Protein AF-A0A2S8ZKJ7-F1 (afdb_monomer)

Radius of gyration: 19.89 Å; Cα contacts (8 Å, |Δi|>4): 516; chains: 1; bounding box: 53×41×53 Å

Nearest PDB structures (foldseek):
  4kru-assembly1_A  TM=8.238E-01  e=1.697E-08  Clostridium phage phiSM101
  6zm8-assembly1_A  TM=6.603E-01  e=1.594E-08  Sodiomyces alcalophilus
  4g54-assembly1_A  TM=7.760E-01  e=1.803E-02  Vibrio vulnificus
  6cjf-assembly2_B  TM=3.539E-01  e=5.946E-02  Homo sapiens
  8scc-assembly2_B  TM=5.217E-01  e=1.658E+00  Myrciaria dubia

Secondary structure (DSSP, 8-state):
-PPPPS---TTS-SEEEE-TTSPPPPHHHHHHS--SEEEEEEEESSSSSEE-TTHHHHHHHHHHHT--EEEEEE---SS--HHHHHHHHHHHHHHSPPPTT--EEEEE--BTTBPPPPHHHHHHHHHHHHHTT--GGGEEEEEEHHHHHHS--HHHHHTT-EEEEE--TT-SSS--SPPP-TTSSS-SEEEEEEEE--TT--S-EEEEEEPPS--HHHHHHHHHHHH------S---SHHHHHHHHHHHHHHT---SS--THHHHHHHHHHTT---------

Structure (mmCIF, N/CA/C/O backbone):
data_AF-A0A2S8ZKJ7-F1
#
_entry.id   AF-A0A2S8ZKJ7-F1
#
loop_
_atom_site.group_PDB
_atom_site.id
_atom_site.type_symbol
_atom_site.label_atom_id
_atom_site.label_alt_id
_atom_site.label_comp_id
_atom_site.label_asym_id
_atom_site.label_entity_id
_atom_site.label_seq_id
_atom_site.pdbx_PDB_ins_code
_atom_site.Cartn_x
_atom_site.Cartn_y
_atom_site.Cartn_z
_atom_site.occupancy
_atom_site.B_iso_or_equiv
_atom_site.auth_seq_id
_atom_site.auth_comp_id
_atom_site.auth_asym_id
_atom_site.auth_atom_id
_atom_site.pdbx_PDB_model_num
ATOM 1 N N . MET A 1 1 ? -24.340 -0.275 -15.334 1.00 31.06 1 MET A N 1
ATOM 2 C CA . MET A 1 1 ? -24.296 -1.196 -14.183 1.00 31.06 1 MET A CA 1
ATOM 3 C C . MET A 1 1 ? -23.400 -2.353 -14.568 1.00 31.06 1 MET A C 1
ATOM 5 O O . MET A 1 1 ? -23.844 -3.265 -15.248 1.00 31.06 1 MET A O 1
ATOM 9 N N . THR A 1 2 ? -22.116 -2.245 -14.257 1.00 26.59 2 THR A N 1
ATOM 10 C CA . THR A 1 2 ? -21.184 -3.375 -14.305 1.00 26.59 2 THR A CA 1
ATOM 11 C C . THR A 1 2 ? -21.348 -4.171 -13.010 1.00 26.59 2 THR A C 1
ATOM 13 O O . THR A 1 2 ? -21.535 -3.538 -11.969 1.00 26.59 2 THR A O 1
ATOM 16 N N . PRO A 1 3 ? -21.325 -5.512 -13.041 1.00 30.36 3 PRO A N 1
ATOM 17 C CA . PRO A 1 3 ? -21.425 -6.301 -11.823 1.00 30.36 3 PRO A CA 1
ATOM 18 C C . PRO A 1 3 ? -20.166 -6.070 -10.985 1.00 30.36 3 PRO A C 1
ATOM 20 O O . PRO A 1 3 ? -19.055 -6.128 -11.514 1.00 30.36 3 PRO A O 1
ATOM 23 N N . GLU A 1 4 ? -20.341 -5.794 -9.695 1.00 34.28 4 GLU A N 1
ATOM 24 C CA . GLU A 1 4 ? -19.264 -5.922 -8.717 1.00 34.28 4 GLU A CA 1
ATOM 25 C C . GLU A 1 4 ? -18.747 -7.368 -8.786 1.00 34.28 4 GLU A C 1
ATOM 27 O O . GLU A 1 4 ? -19.528 -8.319 -8.700 1.00 34.28 4 GLU A O 1
ATOM 32 N N . GLY A 1 5 ? -17.445 -7.537 -9.039 1.00 32.62 5 GLY A N 1
ATOM 33 C CA . GLY A 1 5 ? -16.789 -8.846 -8.998 1.00 32.62 5 GLY A CA 1
ATOM 34 C C . GLY A 1 5 ? -16.900 -9.478 -7.604 1.00 32.62 5 GLY A C 1
ATOM 35 O O . GLY A 1 5 ? -17.284 -8.786 -6.659 1.00 32.62 5 GLY A O 1
ATOM 36 N N . PRO A 1 6 ? -16.583 -10.777 -7.451 1.00 33.91 6 PRO A N 1
ATOM 37 C CA . PRO A 1 6 ? -16.734 -11.487 -6.184 1.00 33.91 6 PRO A CA 1
ATOM 38 C C . PRO A 1 6 ? -15.948 -10.754 -5.092 1.00 33.91 6 PRO A C 1
ATOM 40 O O . PRO A 1 6 ? -14.719 -10.737 -5.091 1.00 33.91 6 PRO A O 1
ATOM 43 N N . GLY A 1 7 ? -16.685 -10.076 -4.211 1.00 35.56 7 GLY A N 1
ATOM 44 C CA . GLY A 1 7 ? -16.124 -9.238 -3.165 1.00 35.56 7 GLY A CA 1
ATOM 45 C C . GLY A 1 7 ? -15.233 -10.050 -2.233 1.00 35.56 7 GLY A C 1
ATOM 46 O O . GLY A 1 7 ? -15.531 -11.200 -1.910 1.00 35.56 7 GLY A O 1
ATOM 47 N N . SER A 1 8 ? -14.143 -9.430 -1.786 1.00 37.47 8 SER A N 1
ATOM 48 C CA . SER A 1 8 ? -13.307 -9.926 -0.698 1.00 37.47 8 SER A CA 1
ATOM 49 C C . SER A 1 8 ? -14.191 -10.308 0.491 1.00 37.47 8 SER A C 1
ATOM 51 O O . SER A 1 8 ? -14.797 -9.438 1.123 1.00 37.47 8 SER A O 1
ATOM 53 N N . THR A 1 9 ? -14.285 -11.598 0.800 1.00 39.03 9 THR A N 1
ATOM 54 C CA . THR A 1 9 ? -14.798 -12.043 2.096 1.00 39.03 9 THR A CA 1
ATOM 55 C C . THR A 1 9 ? -13.792 -11.650 3.185 1.00 39.03 9 THR A C 1
ATOM 57 O O . THR A 1 9 ? -12.624 -11.395 2.877 1.00 39.03 9 THR A O 1
ATOM 60 N N . PRO A 1 10 ? -14.188 -11.630 4.470 1.00 46.44 10 PRO A N 1
ATOM 61 C CA . PRO A 1 10 ? -13.273 -11.368 5.577 1.00 46.44 10 PRO A CA 1
ATOM 62 C C . PRO A 1 10 ? -12.071 -12.319 5.664 1.00 46.44 10 PRO A C 1
ATOM 64 O O . PRO A 1 10 ? -11.192 -12.048 6.465 1.00 46.44 10 PRO A O 1
ATOM 67 N N . GLU A 1 11 ? -11.996 -13.389 4.868 1.00 54.53 11 GLU A N 1
ATOM 68 C CA . GLU A 1 11 ? -10.911 -14.384 4.886 1.00 54.53 11 GLU A CA 1
ATOM 69 C C . GLU A 1 11 ? -10.001 -14.312 3.647 1.00 54.53 11 GLU A C 1
ATOM 71 O O . GLU A 1 11 ? -8.814 -14.623 3.734 1.00 54.53 11 GLU A O 1
ATOM 76 N N . ASN A 1 12 ? -10.492 -13.788 2.519 1.00 66.75 12 ASN A N 1
ATOM 77 C CA . ASN A 1 12 ? -9.720 -13.714 1.277 1.00 66.75 12 ASN A CA 1
ATOM 78 C C . ASN A 1 12 ? -8.827 -12.463 1.220 1.00 66.75 12 ASN A C 1
ATOM 80 O O . ASN A 1 12 ? -9.241 -11.399 1.701 1.00 66.75 12 ASN A O 1
ATOM 84 N N . PRO A 1 13 ? -7.615 -12.553 0.637 1.00 78.31 13 PRO A N 1
ATOM 85 C CA . PRO A 1 13 ? -6.792 -11.375 0.399 1.00 78.31 13 PRO A CA 1
ATOM 86 C C . PRO A 1 13 ? -7.527 -10.401 -0.530 1.00 78.31 13 PRO A C 1
ATOM 88 O O . PRO A 1 13 ? -8.171 -10.799 -1.495 1.00 78.31 13 PRO A O 1
ATOM 91 N N . ALA A 1 14 ? -7.432 -9.105 -0.252 1.00 83.00 14 ALA A N 1
ATOM 92 C CA . ALA A 1 14 ? -7.943 -8.065 -1.138 1.00 83.00 14 ALA A CA 1
ATOM 93 C C . ALA A 1 14 ? -7.059 -7.898 -2.383 1.00 83.00 14 ALA A C 1
ATOM 95 O O . ALA A 1 14 ? -7.566 -7.546 -3.454 1.00 83.00 14 ALA A O 1
ATOM 96 N N . PHE A 1 15 ? -5.750 -8.119 -2.230 1.00 93.75 15 PHE A N 1
ATOM 97 C CA . PHE A 1 15 ? -4.768 -8.070 -3.306 1.00 93.75 15 PHE A CA 1
ATOM 98 C C . PHE A 1 15 ? -3.488 -8.826 -2.954 1.00 93.75 15 PHE A C 1
ATOM 100 O O . PHE A 1 15 ? -3.247 -9.173 -1.797 1.00 93.75 15 PHE A O 1
ATOM 107 N N . VAL A 1 16 ? -2.684 -9.049 -3.986 1.00 96.81 16 VAL A N 1
ATOM 108 C CA . VAL A 1 16 ? -1.308 -9.540 -3.903 1.00 96.81 16 VAL A CA 1
ATOM 109 C C . VAL A 1 16 ? -0.400 -8.429 -4.415 1.00 96.81 16 VAL A C 1
ATOM 111 O O . VAL A 1 16 ? -0.771 -7.739 -5.374 1.00 96.81 16 VAL A O 1
ATOM 114 N N . ASP A 1 17 ? 0.755 -8.243 -3.792 1.00 98.19 17 ASP A N 1
ATOM 115 C CA . ASP A 1 17 ? 1.838 -7.458 -4.372 1.00 98.19 17 ASP A CA 1
ATOM 116 C C . ASP A 1 17 ? 2.957 -8.372 -4.878 1.00 98.19 17 ASP A C 1
ATOM 118 O O . ASP A 1 17 ? 3.195 -9.446 -4.333 1.00 98.19 17 ASP A O 1
ATOM 122 N N . ILE A 1 18 ? 3.535 -8.017 -6.027 1.00 98.31 18 ILE A N 1
ATOM 123 C CA . ILE A 1 18 ? 4.492 -8.862 -6.747 1.00 98.31 18 ILE A CA 1
ATOM 124 C C . ILE A 1 18 ? 5.630 -8.045 -7.349 1.00 98.31 18 ILE A C 1
ATOM 126 O O . ILE A 1 18 ? 5.494 -6.860 -7.670 1.00 98.31 18 ILE A O 1
ATOM 130 N N . SER A 1 19 ? 6.754 -8.721 -7.558 1.00 97.69 19 SER A N 1
ATOM 131 C CA . SER A 1 19 ? 7.983 -8.162 -8.113 1.00 97.69 19 SER A CA 1
ATOM 132 C C . SER A 1 19 ? 8.672 -9.167 -9.039 1.00 97.69 19 SER A C 1
ATOM 134 O O . SER A 1 19 ? 8.073 -10.166 -9.433 1.00 97.69 19 SER A O 1
ATOM 136 N N . HIS A 1 20 ? 9.957 -8.950 -9.338 1.00 96.38 20 HIS A N 1
ATOM 137 C CA . HIS A 1 20 ? 10.799 -9.907 -10.069 1.00 96.38 20 HIS A CA 1
ATOM 138 C C . HIS A 1 20 ? 10.931 -11.286 -9.406 1.00 96.38 20 HIS A C 1
ATOM 140 O O . HIS A 1 20 ? 11.306 -12.248 -10.070 1.00 96.38 20 HIS A O 1
ATOM 146 N N . TRP A 1 21 ? 10.587 -11.404 -8.119 1.00 97.00 21 TRP A N 1
ATOM 147 C CA . TRP A 1 21 ? 10.619 -12.667 -7.386 1.00 97.00 21 TRP A CA 1
ATOM 148 C C . TRP A 1 21 ? 9.470 -13.598 -7.776 1.00 97.00 21 TRP A C 1
ATOM 150 O O . TRP A 1 21 ? 9.543 -14.800 -7.533 1.00 97.00 21 TRP A O 1
ATOM 160 N N . GLN A 1 22 ? 8.429 -13.060 -8.412 1.00 97.50 22 GLN A N 1
ATOM 161 C CA . GLN A 1 22 ? 7.326 -13.821 -8.970 1.00 97.50 22 GLN A CA 1
ATOM 162 C C . GLN A 1 22 ? 7.351 -13.711 -10.501 1.00 97.50 22 GLN A C 1
ATOM 164 O O . GLN A 1 22 ? 7.602 -12.636 -11.052 1.00 97.50 22 GLN A O 1
ATOM 169 N N . PRO A 1 23 ? 7.045 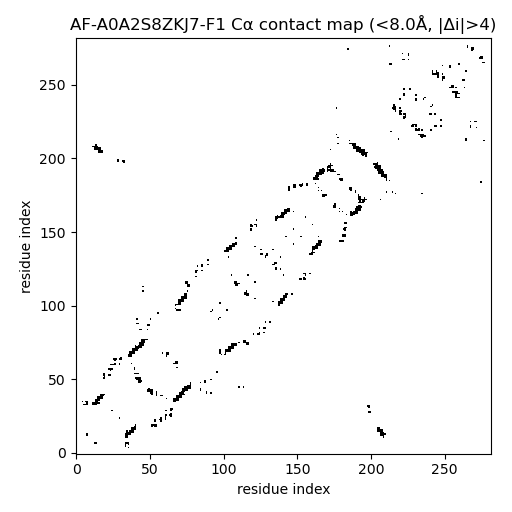-14.791 -11.238 1.00 92.69 23 PRO A N 1
ATOM 170 C CA . PRO A 1 23 ? 6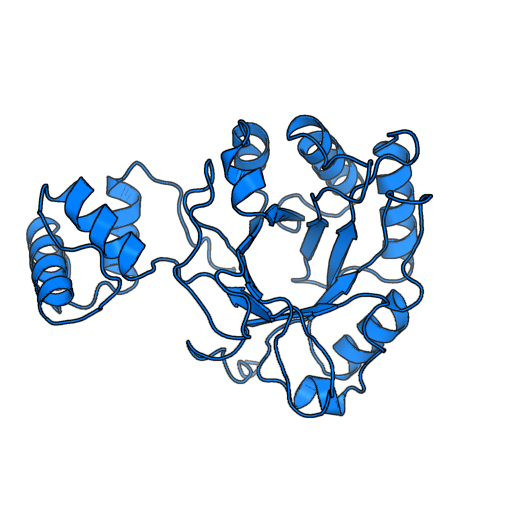.889 -14.689 -12.682 1.00 92.69 23 PRO A CA 1
ATOM 171 C C . PRO A 1 23 ? 5.691 -13.797 -13.040 1.00 92.69 23 PRO A C 1
ATOM 173 O O . PRO A 1 23 ? 4.805 -13.528 -12.226 1.00 92.69 23 PRO A O 1
ATOM 176 N N . ALA A 1 24 ? 5.608 -13.382 -14.304 1.00 90.50 24 ALA A N 1
ATOM 177 C CA . ALA A 1 24 ? 4.343 -12.891 -14.832 1.00 90.50 24 ALA A CA 1
ATOM 178 C C . ALA A 1 24 ? 3.336 -14.051 -14.901 1.00 90.50 24 ALA A C 1
ATOM 180 O O . ALA A 1 24 ? 3.547 -15.033 -15.616 1.00 90.50 24 ALA A O 1
ATOM 181 N N . PHE A 1 25 ? 2.242 -13.936 -14.153 1.00 95.38 25 PHE A N 1
ATOM 182 C CA . PHE A 1 25 ? 1.160 -14.917 -14.163 1.00 95.38 25 PHE A CA 1
ATOM 183 C C . PHE A 1 25 ? 0.352 -14.850 -15.458 1.00 95.38 25 PHE A C 1
ATOM 185 O O . PHE A 1 25 ? 0.300 -13.820 -16.128 1.00 95.38 25 PHE A O 1
ATOM 192 N N . THR A 1 26 ? -0.326 -15.939 -15.814 1.00 95.31 26 THR A N 1
ATOM 193 C CA . THR A 1 26 ? -1.316 -15.882 -16.893 1.00 95.31 26 THR A CA 1
ATOM 194 C C . THR A 1 26 ? -2.586 -15.187 -16.406 1.00 95.31 26 THR A C 1
ATOM 196 O O . THR A 1 26 ? -2.901 -15.183 -15.213 1.00 95.31 26 THR A O 1
ATOM 199 N N . ALA A 1 27 ? -3.366 -14.643 -17.342 1.00 95.38 27 ALA A N 1
ATOM 200 C CA . ALA A 1 27 ? -4.650 -14.036 -17.010 1.00 95.38 27 ALA A CA 1
ATOM 201 C C . ALA A 1 27 ? -5.614 -15.032 -16.335 1.00 95.38 27 ALA A C 1
ATOM 203 O O . ALA A 1 27 ? -6.399 -14.633 -15.483 1.00 95.38 27 ALA A O 1
ATOM 204 N N . ASP A 1 28 ? -5.543 -16.322 -16.675 1.00 95.44 28 ASP A N 1
ATOM 205 C CA . ASP A 1 28 ? -6.398 -17.354 -16.076 1.00 95.44 28 ASP A CA 1
ATOM 206 C C . ASP A 1 28 ? -6.031 -17.638 -14.617 1.00 95.44 28 ASP A C 1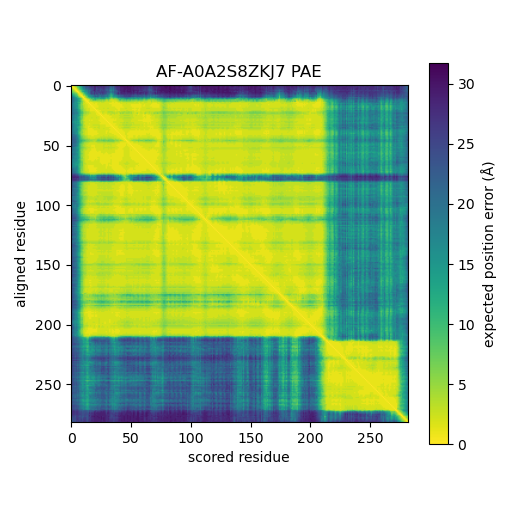
ATOM 208 O O . ASP A 1 28 ? -6.927 -17.755 -13.782 1.00 95.44 28 ASP A O 1
ATOM 212 N N . VAL A 1 29 ? -4.732 -17.670 -14.288 1.00 95.69 29 VAL A N 1
ATOM 213 C CA . VAL A 1 29 ? -4.278 -17.778 -12.892 1.00 95.69 29 VAL A CA 1
ATOM 214 C C . VAL A 1 29 ? -4.789 -16.584 -12.091 1.00 95.69 29 VAL A C 1
ATOM 216 O O . VAL A 1 29 ? -5.441 -16.773 -11.067 1.00 95.69 29 VAL A O 1
ATOM 219 N N . LEU A 1 30 ? -4.602 -15.363 -12.598 1.00 96.19 30 LEU A N 1
ATOM 220 C CA . LEU A 1 30 ? -5.049 -14.149 -11.911 1.00 96.19 30 LEU A CA 1
ATOM 221 C C . LEU A 1 30 ? -6.574 -14.084 -11.734 1.00 96.19 30 LEU A C 1
ATOM 223 O O . LEU A 1 30 ? -7.044 -13.673 -10.678 1.00 96.19 30 LEU A O 1
ATOM 227 N N . ARG A 1 31 ? -7.363 -14.528 -12.722 1.00 94.25 31 ARG A N 1
ATOM 228 C CA . ARG A 1 31 ? -8.833 -14.600 -12.602 1.00 94.25 31 ARG A CA 1
ATOM 229 C C . ARG A 1 31 ? -9.307 -15.647 -11.596 1.00 94.25 31 ARG A C 1
ATOM 231 O O . ARG A 1 31 ? -10.424 -15.535 -11.102 1.00 94.25 31 ARG A O 1
ATOM 238 N N . SER A 1 32 ? -8.498 -16.671 -11.322 1.00 93.62 32 SER A N 1
ATOM 239 C CA . SER A 1 32 ? -8.832 -17.700 -10.331 1.00 93.62 32 SER A CA 1
ATOM 240 C C . SER A 1 32 ? -8.672 -17.214 -8.888 1.00 93.62 32 SER A C 1
ATOM 242 O O . SER A 1 32 ? -9.210 -17.826 -7.964 1.00 93.62 32 SER A O 1
ATOM 244 N N . TRP A 1 33 ? -7.938 -16.120 -8.682 1.00 93.25 33 TRP A N 1
ATOM 245 C CA . TRP A 1 33 ? -7.663 -15.575 -7.362 1.00 93.25 33 TRP A CA 1
ATOM 246 C C . TRP A 1 33 ? -8.801 -14.663 -6.890 1.00 93.25 33 TRP A C 1
ATOM 248 O O . TRP A 1 33 ? -9.254 -13.808 -7.652 1.00 93.25 33 TRP A O 1
ATOM 258 N N . PRO A 1 34 ? -9.251 -14.776 -5.626 1.00 88.19 34 PRO A N 1
ATOM 259 C CA . PRO A 1 34 ? -10.302 -13.928 -5.062 1.00 88.19 34 PRO A CA 1
ATOM 260 C C . PRO A 1 34 ? -9.798 -12.518 -4.693 1.00 88.19 34 PRO A C 1
ATOM 262 O O . PRO A 1 34 ? -10.018 -12.054 -3.577 1.00 88.19 34 PRO A O 1
ATOM 265 N N . ILE A 1 35 ? -9.113 -11.841 -5.617 1.00 90.69 35 ILE A N 1
ATOM 266 C CA . ILE A 1 35 ? -8.526 -10.509 -5.429 1.00 90.69 35 ILE A CA 1
ATOM 267 C C . ILE A 1 35 ? -9.225 -9.456 -6.287 1.00 90.69 35 ILE A C 1
ATOM 269 O O . ILE A 1 35 ? -9.723 -9.736 -7.374 1.00 90.69 35 ILE A O 1
ATOM 273 N N . GLY A 1 36 ? -9.232 -8.212 -5.807 1.00 89.06 36 GLY A N 1
ATOM 274 C CA . GLY A 1 36 ? -9.818 -7.076 -6.529 1.00 89.06 36 GLY A CA 1
ATOM 275 C C . GLY A 1 36 ? -8.803 -6.204 -7.269 1.00 89.06 36 GLY A C 1
ATOM 276 O O . GLY A 1 36 ? -9.200 -5.293 -7.995 1.00 89.06 36 GLY A O 1
ATOM 277 N N . ARG A 1 37 ? -7.503 -6.413 -7.036 1.00 93.12 37 ARG A N 1
ATOM 278 C CA . ARG A 1 37 ? -6.389 -5.707 -7.687 1.00 93.12 37 ARG A CA 1
ATOM 279 C C . ARG A 1 37 ? -5.088 -6.477 -7.494 1.00 93.12 37 ARG A C 1
ATOM 281 O O . ARG A 1 37 ? -5.022 -7.371 -6.653 1.00 93.12 37 ARG A O 1
ATOM 288 N N . ILE A 1 38 ? -4.056 -6.051 -8.208 1.00 96.69 38 ILE A N 1
ATOM 289 C CA . ILE A 1 38 ? -2.668 -6.436 -7.960 1.00 96.69 38 ILE A CA 1
ATOM 290 C C . ILE A 1 38 ? -1.811 -5.180 -7.783 1.00 96.69 38 ILE A C 1
ATOM 292 O O . ILE A 1 38 ? -2.142 -4.123 -8.324 1.00 96.69 38 ILE A O 1
ATOM 296 N N . VAL A 1 39 ? -0.726 -5.273 -7.025 1.00 98.44 39 VAL A N 1
ATOM 297 C CA . VAL A 1 39 ? 0.266 -4.201 -6.885 1.00 98.44 39 VAL A CA 1
ATOM 298 C C . VAL A 1 39 ? 1.579 -4.717 -7.476 1.00 98.44 39 VAL A C 1
ATOM 300 O O . VAL A 1 39 ? 2.021 -5.806 -7.139 1.00 98.44 39 VAL A O 1
ATOM 303 N N . VAL A 1 40 ? 2.175 -3.990 -8.418 1.00 98.69 40 VAL A N 1
ATOM 304 C CA . VAL A 1 40 ? 3.345 -4.473 -9.175 1.00 98.69 40 VAL A CA 1
ATOM 305 C C . VAL A 1 40 ? 4.540 -3.560 -8.934 1.00 98.69 40 VAL A C 1
ATOM 307 O O . VAL A 1 40 ? 4.399 -2.336 -9.040 1.00 98.69 40 VAL A O 1
ATOM 310 N N . LYS A 1 41 ? 5.719 -4.134 -8.665 1.00 98.44 41 LYS A N 1
ATOM 311 C CA . LYS A 1 41 ? 6.966 -3.366 -8.558 1.00 98.44 41 LYS A CA 1
ATOM 312 C C . LYS A 1 41 ? 7.234 -2.671 -9.880 1.00 98.44 41 LYS A C 1
ATOM 314 O O . LYS A 1 41 ? 7.471 -3.320 -10.892 1.00 98.44 41 LYS A O 1
ATOM 319 N N . LEU A 1 42 ? 7.205 -1.343 -9.883 1.00 98.12 42 LEU A N 1
ATOM 320 C CA . LEU A 1 42 ? 7.623 -0.557 -11.040 1.00 98.12 42 LEU A CA 1
ATOM 321 C C . LEU A 1 42 ? 9.143 -0.598 -11.186 1.00 98.12 42 LEU A C 1
ATOM 323 O O . LEU A 1 42 ? 9.662 -0.701 -12.293 1.00 98.12 42 LEU A O 1
ATOM 327 N N . GLY A 1 43 ? 9.852 -0.503 -10.066 1.00 95.81 43 GLY A N 1
ATOM 328 C CA . GLY A 1 43 ? 11.297 -0.352 -10.023 1.00 95.81 43 GLY A CA 1
ATOM 329 C C . GLY A 1 43 ? 11.770 0.038 -8.631 1.00 95.81 43 GLY A C 1
ATOM 330 O O . GLY A 1 43 ? 11.046 -0.158 -7.648 1.00 95.81 43 GLY A O 1
ATOM 331 N N . GLY A 1 44 ? 12.974 0.588 -8.553 1.00 94.12 44 GLY A N 1
ATOM 332 C CA . GLY A 1 44 ? 13.538 1.058 -7.297 1.00 94.12 44 GLY A CA 1
ATOM 333 C C . GLY A 1 44 ? 14.767 1.937 -7.481 1.00 94.12 44 GLY A C 1
ATOM 334 O O . GLY A 1 44 ? 15.309 2.062 -8.582 1.00 94.12 44 GLY A O 1
ATOM 335 N N . GLY A 1 45 ? 15.171 2.564 -6.377 1.00 91.12 45 GLY A N 1
ATOM 336 C CA . GLY A 1 45 ? 16.381 3.385 -6.271 1.00 91.12 45 GLY A CA 1
ATOM 337 C C . GLY A 1 45 ? 17.458 2.793 -5.359 1.00 91.12 45 GLY A C 1
ATOM 338 O O . GLY A 1 45 ? 18.353 3.518 -4.944 1.00 91.12 45 GLY A O 1
ATOM 339 N N . ASN A 1 46 ? 17.338 1.523 -4.968 1.00 87.19 46 ASN A N 1
ATOM 340 C CA . ASN A 1 46 ? 18.189 0.852 -3.972 1.00 87.19 46 ASN A CA 1
ATOM 341 C C . ASN A 1 46 ? 19.490 0.263 -4.525 1.00 87.19 46 ASN A C 1
ATOM 343 O O . ASN A 1 46 ? 20.381 -0.087 -3.757 1.00 87.19 46 ASN A O 1
ATOM 347 N N . ASN A 1 47 ? 19.614 0.166 -5.846 1.00 83.81 47 ASN A N 1
ATOM 348 C CA . ASN A 1 47 ? 20.790 -0.377 -6.516 1.00 83.81 47 ASN A CA 1
ATOM 349 C C . ASN A 1 47 ? 20.851 0.175 -7.941 1.00 83.81 47 ASN A C 1
ATOM 351 O O . ASN A 1 47 ? 20.471 -0.504 -8.899 1.00 83.81 47 ASN A O 1
ATOM 355 N N . GLY A 1 48 ? 21.230 1.442 -8.088 1.00 87.75 48 GLY A N 1
ATOM 356 C CA . GLY A 1 48 ? 20.875 2.150 -9.310 1.00 87.75 48 GLY A CA 1
ATOM 357 C C . GLY A 1 48 ? 19.405 2.577 -9.308 1.00 87.75 48 GLY A C 1
ATOM 358 O O . GLY A 1 48 ? 18.565 2.006 -8.608 1.00 87.75 48 GLY A O 1
ATOM 359 N N . ILE A 1 49 ? 19.068 3.530 -10.171 1.00 91.94 49 ILE A N 1
ATOM 360 C CA . ILE A 1 49 ? 17.688 3.729 -10.624 1.00 91.94 49 ILE A CA 1
ATOM 361 C C . ILE A 1 49 ? 17.373 2.692 -11.708 1.00 91.94 49 ILE A C 1
ATOM 363 O O . ILE A 1 49 ? 18.029 2.677 -12.752 1.00 91.94 49 ILE A O 1
ATOM 367 N N . TYR A 1 50 ? 16.344 1.867 -11.500 1.00 93.50 50 TYR A N 1
ATOM 368 C CA . TYR A 1 50 ? 15.948 0.823 -12.454 1.00 93.50 50 TYR A CA 1
ATOM 369 C C . TYR A 1 50 ? 14.427 0.671 -12.598 1.00 93.50 50 TYR A C 1
ATOM 371 O O . TYR A 1 50 ? 13.661 1.008 -11.698 1.00 93.50 50 TYR A O 1
ATOM 379 N N . GLU A 1 51 ? 13.996 0.117 -13.735 1.00 96.25 51 GLU A N 1
ATOM 380 C CA . GLU A 1 51 ? 12.663 -0.478 -13.914 1.00 96.25 51 GLU A CA 1
ATOM 381 C C . GLU A 1 51 ? 12.765 -1.973 -13.593 1.00 96.25 51 GLU A C 1
ATOM 383 O O . GLU A 1 51 ? 13.739 -2.616 -13.990 1.00 96.25 51 GLU A O 1
ATOM 388 N N . SER A 1 52 ? 11.781 -2.544 -12.896 1.00 96.75 52 SER A N 1
ATOM 389 C CA . SER A 1 52 ? 11.730 -3.996 -12.703 1.00 96.75 52 SER A CA 1
ATOM 390 C C . SER A 1 52 ? 11.526 -4.694 -14.053 1.00 96.75 52 SER A C 1
ATOM 392 O O . SER A 1 52 ? 10.662 -4.322 -14.846 1.00 96.75 52 SER A O 1
ATOM 394 N N . ASP A 1 53 ? 12.322 -5.724 -14.318 1.00 96.31 53 ASP A N 1
ATOM 395 C CA . ASP A 1 53 ? 12.333 -6.489 -15.571 1.00 96.31 53 ASP A CA 1
ATOM 396 C C . ASP A 1 53 ? 11.021 -7.247 -15.857 1.00 96.31 53 ASP A C 1
ATOM 398 O O . ASP A 1 53 ? 10.671 -7.494 -17.013 1.00 96.31 53 ASP A O 1
ATOM 402 N N . THR A 1 54 ? 10.261 -7.568 -14.813 1.00 96.69 54 THR A N 1
ATOM 403 C CA . THR A 1 54 ? 8.975 -8.279 -14.875 1.00 96.69 54 THR A CA 1
ATOM 404 C C . THR A 1 54 ? 7.759 -7.351 -14.898 1.00 96.69 54 THR A C 1
ATOM 406 O O . THR A 1 54 ? 6.689 -7.772 -15.353 1.00 96.69 54 THR A O 1
ATOM 409 N N . HIS A 1 55 ? 7.930 -6.080 -14.506 1.00 97.69 55 HIS A N 1
ATOM 410 C CA . HIS A 1 55 ? 6.872 -5.075 -14.358 1.00 97.69 55 HIS A CA 1
ATOM 411 C C . HIS A 1 55 ? 5.887 -5.084 -15.531 1.00 97.69 55 HIS A C 1
ATOM 413 O O . HIS A 1 55 ? 4.692 -5.319 -15.367 1.00 97.69 55 HIS A O 1
ATOM 419 N N . ARG A 1 56 ? 6.380 -4.869 -16.754 1.00 97.38 56 ARG A N 1
ATOM 420 C CA . ARG A 1 56 ? 5.511 -4.682 -17.927 1.00 97.38 56 ARG A CA 1
ATOM 421 C C . ARG A 1 56 ? 4.678 -5.922 -18.244 1.00 97.38 56 ARG A C 1
ATOM 423 O O . ARG A 1 56 ? 3.505 -5.800 -18.594 1.00 97.38 56 ARG A O 1
ATOM 430 N N . ALA A 1 57 ? 5.270 -7.108 -18.112 1.00 97.75 57 ALA A N 1
ATOM 431 C CA . ALA A 1 57 ? 4.583 -8.369 -18.371 1.00 97.75 57 ALA A CA 1
ATOM 432 C C . ALA A 1 57 ? 3.517 -8.658 -17.303 1.00 97.75 57 ALA A C 1
ATOM 434 O O . ALA A 1 57 ? 2.399 -9.043 -17.643 1.00 97.75 57 ALA A O 1
ATOM 435 N N . GLN A 1 58 ? 3.829 -8.405 -16.030 1.00 98.31 58 GLN A N 1
ATOM 436 C CA . GLN A 1 58 ? 2.896 -8.562 -14.910 1.00 98.31 58 GLN A CA 1
ATOM 437 C C . GLN A 1 58 ? 1.690 -7.623 -15.032 1.00 98.31 58 GLN A C 1
ATOM 439 O O . GLN A 1 58 ? 0.548 -8.036 -14.837 1.00 98.31 58 GLN A O 1
ATOM 444 N N . VAL A 1 59 ? 1.920 -6.377 -15.447 1.00 98.12 59 VAL A N 1
ATOM 445 C CA . VAL A 1 59 ? 0.849 -5.407 -15.708 1.00 98.12 59 VAL A CA 1
ATOM 446 C C . VAL A 1 59 ? -0.033 -5.831 -16.870 1.00 98.12 59 VAL A C 1
ATOM 448 O O . VAL A 1 59 ? -1.258 -5.802 -16.762 1.00 98.12 59 VAL A O 1
ATOM 451 N N . ALA A 1 60 ? 0.576 -6.240 -17.984 1.00 97.69 60 ALA A N 1
ATOM 452 C CA . ALA A 1 60 ? -0.173 -6.702 -19.145 1.00 97.69 60 ALA A CA 1
ATOM 453 C C . ALA A 1 60 ? -1.050 -7.915 -18.794 1.00 97.69 60 ALA A C 1
ATOM 455 O O . ALA A 1 60 ? -2.207 -7.978 -19.214 1.00 97.69 60 ALA A O 1
ATOM 456 N N . ALA A 1 61 ? -0.534 -8.841 -17.982 1.00 97.94 61 ALA A N 1
ATOM 457 C CA . ALA A 1 61 ? -1.296 -9.977 -17.479 1.00 97.94 61 ALA A CA 1
ATOM 458 C C . ALA A 1 61 ? -2.470 -9.556 -16.584 1.00 97.94 61 ALA A C 1
ATOM 460 O O . ALA A 1 61 ? -3.577 -10.068 -16.758 1.00 97.94 61 ALA A O 1
ATOM 461 N N . ALA A 1 62 ? -2.260 -8.599 -15.675 1.00 97.69 62 ALA A N 1
ATOM 462 C CA . ALA A 1 62 ? -3.316 -8.061 -14.821 1.00 97.69 62 ALA A CA 1
ATOM 463 C C . ALA A 1 62 ? -4.445 -7.424 -15.643 1.00 97.69 62 ALA A C 1
ATOM 465 O O . ALA A 1 62 ? -5.616 -7.756 -15.459 1.00 97.69 62 ALA A O 1
ATOM 466 N N . TYR A 1 63 ? -4.098 -6.595 -16.630 1.00 97.62 63 TYR A N 1
ATOM 467 C CA . TYR A 1 63 ? -5.084 -5.987 -17.525 1.00 97.62 63 TYR A CA 1
ATOM 468 C C . TYR A 1 63 ? -5.805 -7.028 -18.377 1.00 97.62 63 TYR A C 1
ATOM 470 O O . TYR A 1 63 ? -7.024 -6.950 -18.530 1.00 97.62 63 TYR A O 1
ATOM 478 N N . ALA A 1 64 ? -5.095 -8.044 -18.874 1.00 97.88 64 ALA A N 1
ATOM 479 C CA . ALA A 1 64 ? -5.718 -9.162 -19.575 1.00 97.88 64 ALA A CA 1
ATOM 480 C C . ALA A 1 64 ? -6.692 -9.935 -18.667 1.00 97.88 64 ALA A C 1
ATOM 482 O O . ALA A 1 64 ? -7.728 -10.404 -19.139 1.00 97.88 64 ALA A O 1
ATOM 483 N N . ALA A 1 65 ? -6.408 -10.034 -17.366 1.00 96.81 65 ALA A N 1
ATOM 484 C CA . ALA A 1 65 ? -7.298 -10.620 -16.365 1.00 96.81 65 ALA A CA 1
ATOM 485 C C . ALA A 1 65 ? -8.492 -9.720 -15.990 1.00 96.81 65 ALA A C 1
ATOM 487 O O . ALA A 1 65 ? -9.430 -10.205 -15.364 1.00 96.81 65 ALA A O 1
ATOM 488 N N . GLY A 1 66 ? -8.493 -8.445 -16.398 1.00 96.00 66 GLY A N 1
ATOM 489 C CA . GLY A 1 66 ? -9.498 -7.458 -15.994 1.00 96.00 66 GLY A CA 1
ATOM 490 C C . GLY A 1 66 ? -9.267 -6.883 -14.593 1.00 96.00 66 GLY A C 1
ATOM 491 O O . GLY A 1 66 ? -10.195 -6.334 -14.003 1.00 96.00 66 GLY A O 1
ATOM 492 N N . LEU A 1 67 ? -8.052 -7.012 -14.054 1.00 95.94 67 LEU A N 1
ATOM 493 C CA . LEU A 1 67 ? -7.673 -6.497 -12.742 1.00 95.94 67 LEU A CA 1
ATOM 494 C C . LEU A 1 67 ? -6.972 -5.135 -12.872 1.00 95.94 67 LEU A C 1
ATOM 496 O O . LEU A 1 67 ? -6.048 -5.006 -13.679 1.00 95.94 67 LEU A O 1
ATOM 500 N N . PRO A 1 68 ? -7.342 -4.135 -12.049 1.00 96.81 68 PRO A N 1
ATOM 501 C CA . PRO A 1 68 ? -6.520 -2.948 -11.853 1.00 96.81 68 PRO A CA 1
ATOM 502 C C . PRO A 1 68 ? -5.144 -3.336 -11.314 1.00 96.81 68 PRO A C 1
ATOM 504 O O . PRO A 1 68 ? -5.035 -4.216 -10.451 1.00 96.81 68 PRO A O 1
ATOM 507 N N . ALA A 1 69 ? -4.114 -2.641 -11.781 1.00 97.62 69 ALA A N 1
ATOM 508 C CA . ALA A 1 69 ? -2.745 -2.869 -11.363 1.00 97.62 69 ALA A CA 1
ATOM 509 C C . ALA A 1 69 ? -2.163 -1.573 -10.788 1.00 97.62 69 ALA A C 1
ATOM 511 O O . ALA A 1 69 ? -1.810 -0.661 -11.531 1.00 97.62 69 ALA A O 1
ATOM 512 N N . ASP A 1 70 ? -2.005 -1.502 -9.471 1.00 98.31 70 ASP A N 1
ATOM 513 C CA . ASP A 1 70 ? -1.263 -0.418 -8.824 1.00 98.31 70 ASP A CA 1
ATOM 514 C C . ASP A 1 70 ? 0.252 -0.592 -9.051 1.00 98.31 70 ASP A C 1
ATOM 516 O O . ASP A 1 70 ? 0.726 -1.661 -9.458 1.00 98.31 70 ASP A O 1
ATOM 520 N N . ARG A 1 71 ? 1.032 0.459 -8.784 1.00 98.50 71 ARG A N 1
ATOM 521 C CA . ARG A 1 71 ? 2.501 0.422 -8.858 1.00 98.50 71 ARG A CA 1
ATOM 522 C C . ARG A 1 71 ? 3.129 0.774 -7.535 1.00 98.50 71 ARG A C 1
ATOM 524 O O . ARG A 1 71 ? 2.639 1.687 -6.880 1.00 98.50 71 ARG A O 1
ATOM 531 N N . TYR A 1 72 ? 4.240 0.130 -7.208 1.00 98.56 72 TYR A N 1
ATOM 532 C CA . TYR A 1 72 ? 5.099 0.586 -6.124 1.00 98.56 72 TYR A CA 1
ATOM 533 C C . TYR A 1 72 ? 6.529 0.832 -6.590 1.00 98.56 72 TYR A C 1
ATOM 535 O O . TYR A 1 72 ? 6.986 0.252 -7.578 1.00 98.56 72 TYR A O 1
ATOM 543 N N . TRP A 1 73 ? 7.214 1.726 -5.889 1.00 97.31 73 TRP A N 1
ATOM 544 C CA . TRP A 1 73 ? 8.614 2.048 -6.113 1.00 97.31 73 TRP A CA 1
ATOM 545 C C . TRP A 1 73 ? 9.383 1.868 -4.818 1.00 97.31 73 TRP A C 1
ATOM 547 O O . TRP A 1 73 ? 9.113 2.584 -3.855 1.00 97.31 73 TRP A O 1
ATOM 557 N N . PHE A 1 74 ? 10.321 0.924 -4.836 1.00 95.00 74 PHE A N 1
ATOM 558 C CA . PHE A 1 74 ? 11.186 0.620 -3.703 1.00 95.00 74 PHE A CA 1
ATOM 559 C C . PHE A 1 74 ? 12.144 1.790 -3.476 1.00 95.00 74 PHE A C 1
ATOM 561 O O . PHE A 1 74 ? 12.926 2.143 -4.372 1.00 95.00 74 PHE A O 1
ATOM 568 N N . ASN A 1 75 ? 12.055 2.424 -2.308 1.00 87.94 75 ASN A N 1
ATOM 569 C CA . ASN A 1 75 ? 12.950 3.510 -1.943 1.00 87.94 75 ASN A CA 1
ATOM 570 C C . ASN A 1 75 ? 14.403 3.039 -1.996 1.00 87.94 75 ASN A C 1
ATOM 572 O O . ASN A 1 75 ? 14.733 1.891 -1.745 1.00 87.94 75 ASN A O 1
ATOM 576 N N . GLY A 1 76 ? 15.320 3.949 -2.259 1.00 70.38 76 GLY A N 1
ATOM 577 C CA . GLY A 1 76 ? 16.715 3.617 -2.058 1.00 70.38 76 GLY A CA 1
ATOM 578 C C . GLY A 1 76 ? 17.617 4.816 -2.176 1.00 70.38 76 GLY A C 1
ATOM 579 O O . GLY A 1 76 ? 17.207 5.864 -2.688 1.00 70.38 76 GLY A O 1
ATOM 580 N N . ASP A 1 77 ? 18.824 4.645 -1.654 1.00 64.75 77 ASP A N 1
ATOM 581 C CA . ASP A 1 77 ? 19.861 5.664 -1.581 1.00 64.75 77 ASP A CA 1
ATOM 582 C C . ASP A 1 77 ? 20.975 5.407 -2.609 1.00 64.75 77 ASP A C 1
ATOM 584 O O . ASP A 1 77 ? 22.159 5.344 -2.285 1.00 64.75 77 ASP A O 1
ATOM 588 N N . ASP A 1 78 ? 20.612 5.268 -3.887 1.00 52.53 78 ASP A N 1
ATOM 589 C CA . ASP A 1 78 ? 21.569 5.341 -4.999 1.00 52.53 78 ASP A CA 1
ATOM 590 C C . ASP A 1 78 ? 22.010 6.800 -5.242 1.00 52.53 78 ASP A C 1
ATOM 592 O O . ASP A 1 78 ? 21.720 7.424 -6.265 1.00 52.53 78 ASP A O 1
ATOM 596 N N . GLY A 1 79 ? 22.640 7.407 -4.233 1.00 55.34 79 GLY A N 1
ATOM 597 C CA . GLY A 1 79 ? 23.049 8.813 -4.247 1.00 55.34 79 GLY A CA 1
ATOM 598 C C . GLY A 1 79 ? 21.914 9.815 -3.990 1.00 55.34 79 GLY A C 1
ATOM 599 O O . GLY A 1 79 ? 22.028 10.975 -4.396 1.00 55.34 79 GLY A O 1
ATOM 600 N N . GLY A 1 80 ? 20.821 9.382 -3.350 1.00 61.03 80 GLY A N 1
ATOM 601 C CA . GLY A 1 80 ? 19.813 10.236 -2.704 1.00 61.03 80 GLY A CA 1
ATOM 602 C C . GLY A 1 80 ? 19.011 11.210 -3.579 1.00 61.03 80 GLY A C 1
ATOM 603 O O . GLY A 1 80 ? 18.274 12.044 -3.054 1.00 61.03 80 GLY A O 1
ATOM 604 N N . ASN A 1 81 ? 19.121 11.173 -4.913 1.00 84.81 81 ASN A N 1
ATOM 605 C CA . ASN A 1 81 ? 18.471 12.182 -5.755 1.00 84.81 81 ASN A CA 1
ATOM 606 C C . ASN A 1 81 ? 17.007 11.820 -6.059 1.00 84.81 81 ASN A C 1
ATOM 608 O O . ASN A 1 81 ? 16.672 11.320 -7.135 1.00 84.81 81 ASN A O 1
ATOM 612 N N . ILE A 1 82 ? 16.121 12.120 -5.108 1.00 92.19 82 ILE A N 1
ATOM 613 C CA . ILE A 1 82 ? 14.663 11.974 -5.239 1.00 92.19 82 ILE A CA 1
ATOM 614 C C . ILE A 1 82 ? 14.132 12.560 -6.566 1.00 92.19 82 ILE A C 1
ATOM 616 O O . ILE A 1 82 ? 13.376 11.866 -7.252 1.00 92.19 82 ILE A O 1
ATOM 620 N N . PRO A 1 83 ? 14.537 13.768 -7.015 1.00 94.31 83 PRO A N 1
ATOM 621 C CA . PRO A 1 83 ? 14.173 14.263 -8.345 1.00 94.31 83 PRO A CA 1
ATOM 622 C C . PRO A 1 83 ? 14.533 13.330 -9.512 1.00 94.31 83 PRO A C 1
ATOM 624 O O . PRO A 1 83 ? 13.735 13.191 -10.442 1.00 94.31 83 PRO A O 1
ATOM 627 N N . MET A 1 84 ? 15.697 12.672 -9.489 1.00 92.38 84 MET A N 1
ATOM 628 C CA . MET A 1 84 ? 16.063 11.701 -10.527 1.00 92.38 84 MET A CA 1
ATOM 629 C C . MET A 1 84 ? 15.187 10.450 -10.472 1.00 92.38 84 MET A C 1
ATOM 631 O O . MET A 1 84 ? 14.729 9.999 -11.523 1.00 92.38 84 MET A O 1
ATOM 635 N N . GLN A 1 85 ? 14.890 9.934 -9.276 1.00 93.81 85 GLN A N 1
ATOM 636 C CA . GLN A 1 85 ? 13.976 8.797 -9.121 1.00 93.81 85 GLN A CA 1
ATOM 637 C C . GLN A 1 85 ? 12.575 9.138 -9.646 1.00 93.81 85 GLN A C 1
ATOM 639 O O . GLN A 1 85 ? 12.016 8.394 -10.449 1.00 93.81 85 GLN A O 1
ATOM 644 N N . VAL A 1 86 ? 12.040 10.318 -9.312 1.00 95.81 86 VAL A N 1
ATOM 645 C CA . VAL A 1 86 ? 10.747 10.794 -9.839 1.00 95.81 86 VAL A CA 1
ATOM 646 C C . VAL A 1 86 ? 10.780 10.968 -11.363 1.00 95.81 86 VAL A C 1
ATOM 648 O O . VAL A 1 86 ? 9.805 10.639 -12.042 1.00 95.81 86 VAL A O 1
ATOM 651 N N . SER A 1 87 ? 11.892 11.446 -11.928 1.00 95.56 87 SER A N 1
ATOM 652 C CA . SER A 1 87 ? 12.069 11.552 -13.384 1.00 95.56 87 SER A CA 1
ATOM 653 C C . SER A 1 87 ? 12.032 10.180 -14.074 1.00 95.56 87 SER A C 1
ATOM 655 O O . SER A 1 87 ? 11.393 10.021 -15.122 1.00 95.56 87 SER A O 1
ATOM 657 N N . ALA A 1 88 ? 12.656 9.166 -13.470 1.00 95.06 88 ALA A N 1
ATOM 658 C CA . ALA A 1 88 ? 12.615 7.796 -13.967 1.00 95.06 88 ALA A CA 1
ATOM 659 C C . ALA A 1 88 ? 11.213 7.186 -13.849 1.00 95.06 88 ALA A C 1
ATOM 661 O O . ALA A 1 88 ? 10.681 6.711 -14.853 1.00 95.06 88 ALA A O 1
ATOM 662 N N . ILE A 1 89 ? 10.560 7.317 -12.687 1.00 96.56 89 ILE A N 1
ATOM 663 C CA . ILE A 1 89 ? 9.162 6.907 -12.478 1.00 96.56 89 ILE A CA 1
ATOM 664 C C . ILE A 1 89 ? 8.262 7.514 -13.560 1.00 96.56 89 ILE A C 1
ATOM 666 O O . ILE A 1 89 ? 7.504 6.800 -14.214 1.00 96.56 89 ILE A O 1
ATOM 670 N N . ARG A 1 90 ? 8.375 8.825 -13.814 1.00 96.88 90 ARG A N 1
ATOM 671 C CA . ARG A 1 90 ? 7.608 9.510 -14.865 1.00 96.88 90 ARG A CA 1
ATOM 672 C C . ARG A 1 90 ? 7.867 8.908 -16.248 1.00 96.88 90 ARG A C 1
ATOM 674 O O . ARG A 1 90 ? 6.932 8.742 -17.033 1.00 96.88 90 ARG A O 1
ATOM 681 N N . SER A 1 91 ? 9.122 8.599 -16.555 1.00 96.88 91 SER A N 1
ATOM 682 C CA . SER A 1 91 ? 9.507 8.006 -17.837 1.00 96.88 91 SER A CA 1
ATOM 683 C C . SER A 1 91 ? 8.881 6.619 -18.012 1.00 96.88 91 SER A C 1
ATOM 685 O O . SER A 1 91 ? 8.290 6.342 -19.055 1.00 96.88 91 SER A O 1
ATOM 687 N N . TYR A 1 92 ? 8.900 5.780 -16.974 1.00 97.00 92 TYR A N 1
ATOM 688 C CA . TYR A 1 92 ? 8.288 4.448 -17.017 1.00 97.00 92 TYR A CA 1
ATOM 689 C C . TYR A 1 92 ? 6.755 4.506 -17.079 1.00 97.00 92 TYR A C 1
ATOM 691 O O . TYR A 1 92 ? 6.141 3.805 -17.886 1.00 97.00 92 TYR A O 1
ATOM 699 N N . LEU A 1 93 ? 6.126 5.409 -16.320 1.00 96.31 93 LEU A N 1
ATOM 700 C CA . LEU A 1 93 ? 4.677 5.636 -16.365 1.00 96.31 93 LEU A CA 1
ATOM 701 C C . LEU A 1 93 ? 4.203 6.281 -17.678 1.00 96.31 93 LEU A C 1
ATOM 703 O O . LEU A 1 93 ? 3.015 6.243 -17.978 1.00 96.31 93 LEU A O 1
ATOM 707 N N . THR A 1 94 ? 5.101 6.839 -18.496 1.00 95.31 94 THR A N 1
ATOM 708 C CA . THR A 1 94 ? 4.756 7.269 -19.864 1.00 95.31 94 THR A CA 1
ATOM 709 C C . THR A 1 94 ? 4.566 6.066 -20.793 1.00 95.31 94 THR A C 1
ATOM 711 O O . THR A 1 94 ? 3.734 6.111 -21.696 1.00 95.31 94 THR A O 1
ATOM 714 N N . VAL A 1 95 ? 5.309 4.978 -20.562 1.00 94.56 95 VAL A N 1
ATOM 715 C CA . VAL A 1 95 ? 5.205 3.731 -21.337 1.00 94.56 95 VAL A CA 1
ATOM 716 C C . VAL A 1 95 ? 4.054 2.863 -20.831 1.00 94.56 95 VAL A C 1
ATOM 718 O O . VAL A 1 95 ? 3.305 2.313 -21.634 1.00 94.56 95 VAL A O 1
ATOM 721 N N . THR A 1 96 ? 3.892 2.770 -19.507 1.00 93.88 96 THR A N 1
ATOM 722 C CA . THR A 1 96 ? 2.837 1.973 -18.862 1.00 93.88 96 THR A CA 1
ATOM 723 C C . THR A 1 96 ? 2.050 2.842 -17.869 1.00 93.88 96 THR A C 1
ATOM 725 O O . THR A 1 96 ? 2.321 2.794 -16.667 1.00 93.88 96 THR A O 1
ATOM 728 N N . PRO A 1 97 ? 1.102 3.675 -18.344 1.00 94.94 97 PRO A N 1
ATOM 729 C CA . PRO A 1 97 ? 0.388 4.621 -17.490 1.00 94.94 97 PRO A CA 1
ATOM 730 C C . PRO A 1 97 ? -0.501 3.948 -16.446 1.00 94.94 97 PRO A C 1
ATOM 732 O O . PRO A 1 97 ? -1.073 2.885 -16.692 1.00 94.94 97 PRO A O 1
ATOM 735 N N . LEU A 1 98 ? -0.681 4.632 -15.312 1.00 96.38 98 LEU A N 1
ATOM 736 C CA . LEU A 1 98 ? -1.689 4.267 -14.317 1.00 96.38 98 LEU A CA 1
ATOM 737 C C . LEU A 1 98 ? -3.093 4.565 -14.859 1.00 96.38 98 LEU A C 1
ATOM 739 O O . LEU A 1 98 ? -3.456 5.734 -15.049 1.00 96.38 98 LEU A O 1
ATOM 743 N N . ALA A 1 99 ? -3.910 3.532 -15.029 1.00 94.88 99 ALA A N 1
ATOM 744 C CA . ALA A 1 99 ? -5.312 3.644 -15.402 1.00 94.88 99 ALA A CA 1
ATOM 745 C C . ALA A 1 99 ? -6.150 4.346 -14.318 1.00 94.88 99 ALA A C 1
ATOM 747 O O . ALA A 1 99 ? -5.734 4.546 -13.172 1.00 94.88 99 ALA A O 1
ATOM 748 N N . THR A 1 100 ? -7.368 4.754 -14.676 1.00 89.19 100 THR A N 1
ATOM 749 C CA . THR A 1 100 ? -8.317 5.356 -13.730 1.00 89.19 100 THR A CA 1
ATOM 750 C C . THR A 1 100 ? -8.576 4.412 -12.552 1.00 89.19 100 THR A C 1
ATOM 752 O O . THR A 1 100 ? -8.948 3.262 -12.745 1.00 89.19 100 THR A O 1
ATOM 755 N N . GLY A 1 101 ? -8.411 4.916 -11.325 1.00 88.44 101 GLY A N 1
ATOM 756 C CA . GLY A 1 101 ? -8.607 4.148 -10.087 1.00 88.44 101 GLY A CA 1
ATOM 757 C C . GLY A 1 101 ? -7.357 3.435 -9.555 1.00 88.44 101 GLY A C 1
ATOM 758 O O . GLY A 1 101 ? -7.384 2.956 -8.420 1.00 88.44 101 GLY A O 1
ATOM 759 N N . GLU A 1 102 ? -6.261 3.424 -10.318 1.00 96.31 102 GLU A N 1
ATOM 760 C CA . GLU A 1 102 ? -4.973 2.871 -9.882 1.00 96.31 102 GLU A CA 1
ATOM 761 C C . GLU A 1 102 ? -4.162 3.881 -9.075 1.00 96.31 102 GLU A C 1
ATOM 763 O O . GLU A 1 102 ? -4.256 5.105 -9.288 1.00 96.31 102 GLU A O 1
ATOM 768 N N . ARG A 1 103 ? -3.362 3.348 -8.152 1.00 96.75 103 ARG A N 1
ATOM 769 C CA . ARG A 1 103 ? -2.525 4.091 -7.214 1.00 96.75 103 ARG A CA 1
ATOM 770 C C . ARG A 1 103 ? -1.039 3.843 -7.439 1.00 96.75 103 ARG A C 1
ATOM 772 O O . ARG A 1 103 ? -0.629 2.836 -8.014 1.00 96.75 103 ARG A O 1
ATOM 779 N N . PHE A 1 104 ? -0.257 4.791 -6.944 1.00 98.62 104 PHE A N 1
ATOM 780 C CA . PHE A 1 104 ? 1.185 4.687 -6.804 1.00 98.62 104 PHE A CA 1
ATOM 781 C C . PHE A 1 104 ? 1.558 4.578 -5.323 1.00 98.62 104 PHE A C 1
ATOM 783 O O . PHE A 1 104 ? 1.021 5.329 -4.510 1.00 98.62 104 PHE A O 1
ATOM 790 N N . TRP A 1 105 ? 2.478 3.687 -4.983 1.00 98.62 105 TRP A N 1
ATOM 791 C CA . TRP A 1 105 ? 2.918 3.428 -3.618 1.00 98.62 105 TRP A CA 1
ATOM 792 C C . TRP A 1 105 ? 4.415 3.705 -3.480 1.00 98.62 105 TRP A C 1
ATOM 794 O O . TRP A 1 105 ? 5.229 3.192 -4.247 1.00 98.62 105 TRP A O 1
ATOM 804 N N . TRP A 1 106 ? 4.769 4.535 -2.506 1.00 98.00 106 TRP A N 1
ATOM 805 C CA . TRP A 1 106 ? 6.145 4.702 -2.054 1.00 98.00 106 TRP A CA 1
ATOM 806 C C . TRP A 1 106 ? 6.448 3.574 -1.089 1.00 98.00 106 TRP A C 1
ATOM 808 O O . TRP A 1 106 ? 5.930 3.589 0.021 1.00 98.00 106 TRP A O 1
ATOM 818 N N . ASP A 1 107 ? 7.214 2.590 -1.528 1.00 97.62 107 ASP A N 1
ATOM 819 C CA . ASP A 1 107 ? 7.671 1.507 -0.670 1.00 97.62 107 ASP A CA 1
ATOM 820 C C . ASP A 1 107 ? 8.872 2.026 0.125 1.00 97.62 107 ASP A C 1
ATOM 822 O O . ASP A 1 107 ? 9.834 2.489 -0.484 1.00 97.62 107 ASP A O 1
ATOM 826 N N . VAL A 1 108 ? 8.711 2.120 1.451 1.00 95.75 108 VAL A N 1
ATOM 827 C CA . VAL A 1 108 ? 9.623 2.759 2.407 1.00 95.75 108 VAL A CA 1
ATOM 828 C C . VAL A 1 108 ? 10.104 1.713 3.410 1.00 95.75 108 VAL A C 1
ATOM 830 O O . VAL A 1 108 ? 9.516 1.521 4.479 1.00 95.75 108 VAL A O 1
ATOM 833 N N . GLU A 1 109 ? 11.205 1.057 3.067 1.00 91.88 109 GLU A N 1
ATOM 834 C CA . GLU A 1 109 ? 11.849 0.028 3.871 1.00 91.88 109 GLU A CA 1
ATOM 835 C C . GLU A 1 109 ? 13.382 0.025 3.738 1.00 91.88 109 GLU A C 1
ATOM 837 O O . GLU A 1 109 ? 13.974 0.664 2.863 1.00 91.88 109 GLU A O 1
ATOM 842 N N . ASP A 1 110 ? 14.033 -0.616 4.710 1.00 89.75 110 ASP A N 1
ATOM 843 C CA . ASP A 1 110 ? 15.486 -0.767 4.743 1.00 89.75 110 ASP A CA 1
ATOM 844 C C . ASP A 1 110 ? 15.907 -1.926 3.830 1.00 89.75 110 ASP A C 1
ATOM 846 O O . ASP A 1 110 ? 15.300 -2.997 3.863 1.00 89.75 110 ASP A O 1
ATOM 850 N N . GLU A 1 111 ? 17.014 -1.773 3.099 1.00 85.88 111 GLU A N 1
ATOM 851 C CA . GLU A 1 111 ? 17.658 -2.884 2.388 1.00 85.88 111 GLU A CA 1
ATOM 852 C C . GLU A 1 111 ? 19.154 -2.929 2.680 1.00 85.88 111 GLU A C 1
ATOM 854 O O . GLU A 1 111 ? 19.934 -2.098 2.212 1.00 85.88 111 GLU A O 1
ATOM 859 N N . GLY A 1 112 ? 19.587 -3.929 3.448 1.00 82.94 112 GLY A N 1
ATOM 860 C CA . GLY A 1 112 ? 20.993 -4.057 3.820 1.00 82.94 112 GLY A CA 1
ATOM 861 C C . GLY A 1 112 ? 21.489 -2.809 4.557 1.00 82.94 112 GLY A C 1
ATOM 862 O O . GLY A 1 112 ? 21.104 -2.569 5.697 1.00 82.94 112 GLY A O 1
ATOM 863 N N . SER A 1 113 ? 22.372 -2.033 3.923 1.00 78.25 113 SER A N 1
ATOM 864 C CA . SER A 1 113 ? 22.892 -0.765 4.458 1.00 78.25 113 SER A CA 1
ATOM 865 C C . SER A 1 113 ? 22.140 0.480 3.979 1.00 78.25 113 SER A C 1
ATOM 867 O O . SER A 1 113 ? 22.493 1.581 4.395 1.00 78.25 113 SER A O 1
ATOM 869 N N . THR A 1 114 ? 21.166 0.327 3.085 1.00 81.69 114 THR A N 1
ATOM 870 C CA . THR A 1 114 ? 20.374 1.422 2.524 1.00 81.69 114 THR A CA 1
ATOM 871 C C . THR A 1 114 ? 19.189 1.694 3.447 1.00 81.69 114 THR A C 1
ATOM 873 O O . THR A 1 114 ? 18.313 0.833 3.550 1.00 81.69 114 THR A O 1
ATOM 876 N N . PRO A 1 115 ? 19.146 2.847 4.138 1.00 87.69 115 PRO A N 1
ATOM 877 C CA . PRO A 1 115 ? 18.046 3.153 5.036 1.00 87.69 115 PRO A CA 1
ATOM 878 C C . PRO A 1 115 ? 16.773 3.498 4.260 1.00 87.69 115 PRO A C 1
ATOM 880 O O . PRO A 1 115 ? 16.811 4.035 3.146 1.00 87.69 115 PRO A O 1
ATOM 883 N N . HIS A 1 116 ? 15.637 3.248 4.898 1.00 91.44 116 HIS A N 1
ATOM 884 C CA . HIS A 1 116 ? 14.349 3.744 4.458 1.00 91.44 116 HIS A CA 1
ATOM 885 C C . HIS A 1 116 ? 14.331 5.274 4.390 1.00 91.44 116 HIS A C 1
ATOM 887 O O . HIS A 1 116 ? 14.994 5.966 5.167 1.00 91.44 116 HIS A O 1
ATOM 893 N N . TRP A 1 117 ? 13.538 5.818 3.467 1.00 93.81 117 TRP A N 1
ATOM 894 C CA . TRP A 1 117 ? 13.329 7.261 3.387 1.00 93.81 117 TRP A CA 1
ATOM 895 C C . TRP A 1 117 ? 12.692 7.824 4.659 1.00 93.81 117 TRP A C 1
ATOM 897 O O . TRP A 1 117 ? 11.759 7.263 5.235 1.00 93.81 117 TRP A O 1
ATOM 907 N N . THR A 1 118 ? 13.151 9.006 5.048 1.00 94.44 118 THR A N 1
ATOM 908 C CA . THR A 1 118 ? 12.568 9.813 6.118 1.00 94.44 118 THR A CA 1
ATOM 909 C C . THR A 1 118 ? 11.200 10.389 5.715 1.00 94.44 118 THR A C 1
ATOM 911 O O . THR A 1 118 ? 10.897 10.533 4.524 1.00 94.44 118 THR A O 1
ATOM 914 N N . PRO A 1 119 ? 10.376 10.846 6.682 1.00 95.94 119 PRO A N 1
ATOM 915 C CA . PRO A 1 119 ? 9.122 11.537 6.375 1.00 95.94 119 PRO A CA 1
ATOM 916 C C . PRO A 1 119 ? 9.290 12.736 5.426 1.00 95.94 119 PRO A C 1
ATOM 918 O O . PRO A 1 119 ? 8.434 12.976 4.576 1.00 95.94 119 PRO A O 1
ATOM 921 N N . ALA A 1 120 ? 10.396 13.482 5.535 1.00 95.69 120 ALA A N 1
ATOM 922 C CA . ALA A 1 120 ? 10.676 14.632 4.673 1.00 95.69 120 ALA A CA 1
ATOM 923 C C . ALA A 1 120 ? 10.947 14.221 3.214 1.00 95.69 120 ALA A C 1
ATOM 925 O O . ALA A 1 120 ? 10.490 14.889 2.285 1.00 95.69 120 ALA A O 1
ATOM 926 N N . GLU A 1 121 ? 11.645 13.107 3.015 1.00 95.69 121 GLU A N 1
ATOM 927 C CA . GLU A 1 121 ? 11.951 12.554 1.696 1.00 95.69 121 GLU A CA 1
ATOM 928 C C . GLU A 1 121 ? 10.693 12.006 1.014 1.00 95.69 121 GLU A C 1
ATOM 930 O O . GLU A 1 121 ? 10.444 12.312 -0.153 1.00 95.69 121 GLU A O 1
ATOM 935 N N . VAL A 1 122 ? 9.826 11.313 1.761 1.00 96.56 122 VAL A N 1
ATOM 936 C CA . VAL A 1 122 ? 8.513 10.870 1.258 1.00 96.56 122 VAL A CA 1
ATOM 937 C C . VAL A 1 122 ? 7.644 12.065 0.856 1.00 96.56 122 VAL A C 1
ATOM 939 O O . VAL A 1 122 ? 7.037 12.053 -0.217 1.00 96.56 122 VAL A O 1
ATOM 942 N N . VAL A 1 123 ? 7.610 13.131 1.669 1.00 97.88 123 VAL A N 1
ATOM 943 C CA . VAL A 1 123 ? 6.892 14.374 1.332 1.00 97.88 123 VAL A CA 1
ATOM 944 C C . VAL A 1 123 ? 7.416 14.968 0.023 1.00 97.88 123 VAL A C 1
ATOM 946 O O . VAL A 1 123 ? 6.619 15.302 -0.859 1.00 97.88 123 VAL A O 1
ATOM 949 N N . GLN A 1 124 ? 8.739 15.074 -0.125 1.00 97.25 124 GLN A N 1
ATOM 950 C CA . GLN A 1 124 ? 9.358 15.620 -1.331 1.00 97.25 124 GLN A CA 1
ATOM 951 C C . GLN A 1 124 ? 9.022 14.774 -2.566 1.00 97.25 124 GLN A C 1
ATOM 953 O O . GLN A 1 124 ? 8.579 15.318 -3.582 1.00 97.25 124 GLN A O 1
ATOM 958 N N . ALA A 1 125 ? 9.195 13.454 -2.482 1.00 96.75 125 ALA A N 1
ATOM 959 C CA . ALA A 1 125 ? 8.914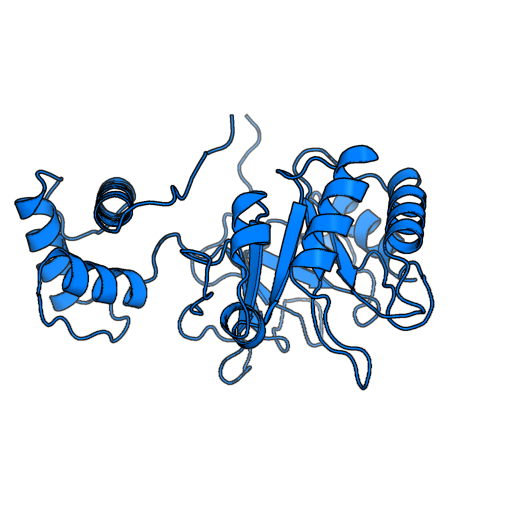 12.532 -3.574 1.00 96.75 125 ALA A CA 1
ATOM 960 C C . ALA A 1 125 ? 7.443 12.598 -4.006 1.00 96.75 125 ALA A C 1
ATOM 962 O O . ALA A 1 125 ? 7.148 12.750 -5.196 1.00 96.75 125 ALA A O 1
ATOM 963 N N . ALA A 1 126 ? 6.515 12.587 -3.045 1.00 98.38 126 ALA A N 1
ATOM 964 C CA . ALA A 1 126 ? 5.086 12.638 -3.323 1.00 98.38 126 ALA A CA 1
ATOM 965 C C . ALA A 1 126 ? 4.656 13.948 -4.002 1.00 98.38 126 ALA A C 1
ATOM 967 O O . ALA A 1 126 ? 3.866 13.935 -4.954 1.00 98.38 126 ALA A O 1
ATOM 968 N N . GLN A 1 127 ? 5.198 15.084 -3.553 1.00 98.56 127 GLN A N 1
ATOM 969 C CA . GLN A 1 127 ? 4.946 16.394 -4.159 1.00 98.56 127 GLN A CA 1
ATOM 970 C C . GLN A 1 127 ? 5.514 16.492 -5.578 1.00 98.56 127 GLN A C 1
ATOM 972 O O . GLN A 1 127 ? 4.828 16.975 -6.482 1.00 98.56 127 GLN A O 1
ATOM 977 N N . LEU A 1 128 ? 6.736 16.001 -5.800 1.00 98.25 128 LEU A N 1
ATOM 978 C CA . LEU A 1 128 ? 7.355 15.981 -7.126 1.00 98.25 128 LEU A CA 1
ATOM 979 C C . LEU A 1 128 ? 6.580 15.080 -8.093 1.00 98.25 128 LEU A C 1
ATOM 981 O O . LEU A 1 128 ? 6.317 15.484 -9.226 1.00 98.25 128 LEU A O 1
ATOM 985 N N . LEU A 1 129 ? 6.147 13.897 -7.648 1.00 98.12 129 LEU A N 1
ATOM 986 C CA . LEU A 1 129 ? 5.346 12.999 -8.476 1.00 98.12 129 LEU A CA 1
ATOM 987 C C . LEU A 1 129 ? 3.957 13.593 -8.787 1.00 98.12 129 LEU A C 1
ATOM 989 O O . LEU A 1 129 ? 3.448 13.462 -9.905 1.00 98.12 129 LEU A O 1
ATOM 993 N N . ALA A 1 130 ? 3.367 14.322 -7.833 1.00 98.50 130 ALA A N 1
ATOM 994 C CA . ALA A 1 130 ? 2.134 15.073 -8.060 1.00 98.50 130 ALA A CA 1
ATOM 995 C C . ALA A 1 130 ? 2.306 16.173 -9.111 1.00 98.50 130 ALA A C 1
ATOM 997 O O . ALA A 1 130 ? 1.448 16.310 -9.986 1.00 98.50 130 ALA A O 1
ATOM 998 N N . ALA A 1 131 ? 3.428 16.895 -9.083 1.00 98.00 131 ALA A N 1
ATOM 999 C CA . ALA A 1 131 ? 3.743 17.933 -10.061 1.00 98.00 131 ALA A CA 1
ATOM 1000 C C . ALA A 1 131 ? 3.898 17.391 -11.495 1.00 98.00 131 ALA A C 1
ATOM 1002 O O . ALA A 1 131 ? 3.691 18.136 -12.453 1.00 98.00 131 ALA A O 1
ATOM 1003 N N . VAL A 1 132 ? 4.219 16.102 -11.659 1.00 95.00 132 VAL A N 1
ATOM 1004 C CA . VAL A 1 132 ? 4.369 15.455 -12.976 1.00 95.00 132 VAL A CA 1
ATOM 1005 C C . VAL A 1 132 ? 3.184 14.573 -13.385 1.00 95.00 132 VAL A C 1
ATOM 1007 O O . VAL A 1 132 ? 3.260 13.910 -14.418 1.00 95.00 132 VAL A O 1
ATOM 1010 N N . GLY A 1 133 ? 2.075 14.605 -12.635 1.00 93.94 133 GLY A N 1
ATOM 1011 C CA . GLY A 1 133 ? 0.782 14.096 -13.107 1.00 93.94 133 GLY A CA 1
ATOM 1012 C C . GLY A 1 133 ? 0.147 12.953 -12.313 1.00 93.94 133 GLY A C 1
ATOM 1013 O O . GLY A 1 133 ? -0.900 12.466 -12.740 1.00 93.94 133 GLY A O 1
ATOM 1014 N N . VAL A 1 134 ? 0.698 12.537 -11.164 1.00 97.25 134 VAL A N 1
ATOM 1015 C CA . VAL A 1 134 ? 0.039 11.564 -10.265 1.00 97.25 134 VAL A CA 1
ATOM 1016 C C . VAL A 1 134 ? -0.442 12.274 -8.992 1.00 97.25 134 VAL A C 1
ATOM 1018 O O . VAL A 1 134 ? 0.336 12.442 -8.060 1.00 97.25 134 VAL A O 1
ATOM 1021 N N . PRO A 1 135 ? -1.710 12.716 -8.897 1.00 96.38 135 PRO A N 1
ATOM 1022 C CA . PRO A 1 135 ? -2.203 13.489 -7.753 1.00 96.38 135 PRO A CA 1
ATOM 1023 C C . PRO A 1 135 ? -1.994 12.789 -6.403 1.00 96.38 135 PRO A C 1
ATOM 1025 O O . PRO A 1 135 ? -2.169 11.577 -6.329 1.00 96.38 135 PRO A O 1
ATOM 1028 N N . LEU A 1 136 ? -1.761 13.551 -5.323 1.00 95.75 136 LEU A N 1
ATOM 1029 C CA . LEU A 1 136 ? -1.556 13.020 -3.958 1.00 95.75 136 LEU A CA 1
ATOM 1030 C C . LEU A 1 136 ? -2.635 12.008 -3.529 1.00 95.75 136 LEU A C 1
ATOM 1032 O O . LEU A 1 136 ? -2.323 10.955 -2.995 1.00 95.75 136 LEU A O 1
ATOM 1036 N N . LYS A 1 137 ? -3.909 12.255 -3.869 1.00 92.00 137 LYS A N 1
ATOM 1037 C CA . LYS A 1 137 ? -5.029 11.336 -3.570 1.00 92.00 137 LYS A CA 1
ATOM 1038 C C . LYS A 1 137 ? -4.928 9.952 -4.234 1.00 92.00 137 LYS A C 1
ATOM 1040 O O . LYS A 1 137 ? -5.674 9.047 -3.862 1.00 92.00 137 LYS A O 1
ATOM 1045 N N . ARG A 1 138 ? -4.081 9.809 -5.259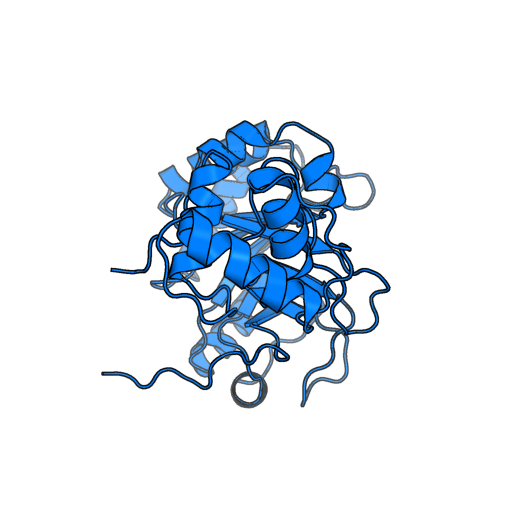 1.00 95.25 138 ARG A N 1
ATOM 1046 C CA . ARG A 1 138 ? -3.763 8.558 -5.972 1.00 95.25 138 ARG A CA 1
ATOM 1047 C C . ARG A 1 138 ? -2.415 7.981 -5.543 1.00 95.25 138 ARG A C 1
ATOM 1049 O O . ARG A 1 138 ? -1.955 7.024 -6.153 1.00 95.25 138 ARG A O 1
ATOM 1056 N N . GLN A 1 139 ? -1.793 8.552 -4.525 1.00 98.12 139 GLN A N 1
ATOM 1057 C CA . GLN A 1 139 ? -0.555 8.056 -3.960 1.00 98.12 139 GLN A CA 1
ATOM 1058 C C . GLN A 1 139 ? -0.810 7.446 -2.578 1.00 98.12 139 GLN A C 1
ATOM 1060 O O . GLN A 1 139 ? -1.833 7.714 -1.936 1.00 98.12 139 GLN A O 1
ATOM 1065 N N . GLY A 1 140 ? 0.127 6.627 -2.132 1.00 97.25 140 GLY A N 1
ATOM 1066 C CA . GLY A 1 140 ? 0.196 6.111 -0.778 1.00 97.25 140 GLY A CA 1
ATOM 1067 C C . GLY A 1 140 ? 1.630 5.781 -0.390 1.00 97.25 140 GLY A C 1
ATOM 1068 O O . GLY A 1 140 ? 2.527 5.809 -1.232 1.00 97.25 140 GLY A O 1
ATOM 1069 N N . VAL A 1 141 ? 1.838 5.496 0.886 1.00 97.81 141 VAL A N 1
ATOM 1070 C CA . VAL A 1 141 ? 3.107 5.029 1.439 1.00 97.81 141 VAL A CA 1
ATOM 1071 C C . VAL A 1 141 ? 2.925 3.605 1.949 1.00 97.81 141 VAL A C 1
ATOM 1073 O O . VAL A 1 141 ? 1.906 3.304 2.572 1.00 97.81 141 VAL A O 1
ATOM 1076 N N . TYR A 1 142 ? 3.883 2.742 1.645 1.00 98.06 142 TYR A N 1
ATOM 1077 C CA . TYR A 1 142 ? 4.050 1.435 2.251 1.00 98.06 142 TYR A CA 1
ATOM 1078 C C . TYR A 1 142 ? 5.229 1.470 3.224 1.00 98.06 142 TYR A C 1
ATOM 1080 O O . TYR A 1 142 ? 6.250 2.075 2.913 1.00 98.06 142 TYR A O 1
ATOM 1088 N N . LEU A 1 143 ? 5.070 0.869 4.402 1.00 96.88 143 LEU A N 1
ATOM 1089 C CA . LEU A 1 143 ? 6.116 0.756 5.419 1.00 96.88 143 LEU A CA 1
ATOM 1090 C C . LEU A 1 143 ? 5.767 -0.325 6.446 1.00 96.88 143 LEU A C 1
ATOM 1092 O O . LEU A 1 143 ? 4.599 -0.658 6.650 1.00 96.88 143 LEU A O 1
ATOM 1096 N N . SER A 1 144 ? 6.758 -0.830 7.178 1.00 95.44 144 SER A N 1
ATOM 1097 C CA . SER A 1 144 ? 6.470 -1.736 8.295 1.00 95.44 144 SER A CA 1
ATOM 1098 C C . SER A 1 144 ? 5.762 -1.022 9.452 1.00 95.44 144 SER A C 1
ATOM 1100 O O . SER A 1 144 ? 5.946 0.176 9.704 1.00 95.44 144 SER A O 1
ATOM 1102 N N . ALA A 1 145 ? 4.992 -1.780 10.235 1.00 91.62 145 ALA A N 1
ATOM 1103 C CA . ALA A 1 145 ? 4.316 -1.250 11.412 1.00 91.62 145 ALA A CA 1
ATOM 1104 C C . ALA A 1 145 ? 5.325 -0.683 12.428 1.00 91.62 145 ALA A C 1
ATOM 1106 O O . ALA A 1 145 ? 5.048 0.321 13.084 1.00 91.62 145 ALA A O 1
ATOM 1107 N N . ALA A 1 146 ? 6.524 -1.267 12.521 1.00 91.62 146 ALA A N 1
ATOM 1108 C CA . ALA A 1 146 ? 7.613 -0.739 13.340 1.00 91.62 146 ALA A CA 1
ATOM 1109 C C . ALA A 1 146 ? 8.086 0.643 12.855 1.00 91.62 146 ALA A C 1
ATOM 1111 O O . ALA A 1 146 ? 8.118 1.578 13.655 1.00 91.62 146 ALA A O 1
ATOM 1112 N N . VAL A 1 147 ? 8.366 0.799 11.555 1.00 94.38 147 VAL A N 1
ATOM 1113 C CA . VAL A 1 147 ? 8.785 2.082 10.957 1.00 94.38 147 VAL A CA 1
ATOM 1114 C C . VAL A 1 147 ? 7.701 3.150 11.136 1.00 94.38 147 VAL A C 1
ATOM 1116 O O . VAL A 1 147 ? 8.009 4.286 11.498 1.00 94.38 147 VAL A O 1
ATOM 1119 N N . SER A 1 148 ? 6.420 2.780 11.012 1.00 92.62 148 SER A N 1
ATOM 1120 C CA . SER A 1 148 ? 5.292 3.717 11.178 1.00 92.62 148 SER A CA 1
ATOM 1121 C C . SER A 1 148 ? 5.188 4.331 12.581 1.00 92.62 148 SER A C 1
ATOM 1123 O O . SER A 1 148 ? 4.595 5.395 12.757 1.00 92.62 148 SER A O 1
ATOM 1125 N N . ARG A 1 149 ? 5.774 3.667 13.586 1.00 90.31 149 ARG A N 1
ATOM 1126 C CA . ARG A 1 149 ? 5.769 4.088 14.995 1.00 90.31 149 ARG A CA 1
ATOM 1127 C C . ARG A 1 149 ? 7.105 4.671 15.458 1.00 90.31 149 ARG A C 1
ATOM 1129 O O . ARG A 1 149 ? 7.185 5.146 16.586 1.00 90.31 149 ARG A O 1
ATOM 1136 N N . ALA A 1 150 ? 8.151 4.592 14.635 1.00 90.31 150 ALA A N 1
ATOM 1137 C CA . ALA A 1 150 ? 9.512 4.932 15.041 1.00 90.31 150 ALA A CA 1
ATOM 1138 C C . ALA A 1 150 ? 9.781 6.444 15.069 1.00 90.31 150 ALA A C 1
ATOM 1140 O O . ALA A 1 150 ? 10.571 6.912 15.888 1.00 90.31 150 ALA A O 1
ATOM 1141 N N . VAL A 1 151 ? 9.142 7.204 14.175 1.00 90.00 151 VAL A N 1
ATOM 1142 C CA . VAL A 1 151 ? 9.372 8.644 13.982 1.00 90.00 151 VAL A CA 1
ATOM 1143 C C . VAL A 1 151 ? 8.064 9.390 13.720 1.00 90.00 151 VAL A C 1
ATOM 1145 O O . VAL A 1 151 ? 7.027 8.772 13.486 1.00 90.00 151 VAL A O 1
ATOM 1148 N N . ASP A 1 152 ? 8.119 10.725 13.740 1.00 90.50 152 ASP A N 1
ATOM 1149 C CA . ASP A 1 152 ? 6.954 11.571 13.475 1.00 90.50 152 ASP A CA 1
ATOM 1150 C C . ASP A 1 152 ? 6.572 11.596 11.988 1.00 90.50 152 ASP A C 1
ATOM 1152 O O . ASP A 1 152 ? 7.156 12.318 11.176 1.00 90.50 152 ASP A O 1
ATOM 1156 N N . TRP A 1 153 ? 5.546 10.820 11.644 1.00 93.62 153 TRP A N 1
ATOM 1157 C CA . TRP A 1 153 ? 4.987 10.730 10.294 1.00 93.62 153 TRP A CA 1
ATOM 1158 C C . TRP A 1 153 ? 3.861 11.741 10.017 1.00 93.62 153 TRP A C 1
ATOM 1160 O O . TRP A 1 153 ? 3.307 11.756 8.913 1.00 93.62 153 TRP A O 1
ATOM 1170 N N . SER A 1 154 ? 3.533 12.632 10.961 1.00 88.19 154 SER A N 1
ATOM 1171 C CA . SER A 1 154 ? 2.453 13.625 10.811 1.00 88.19 154 SER A CA 1
ATOM 1172 C C . SER A 1 154 ? 2.535 14.479 9.528 1.00 88.19 154 SER A C 1
ATOM 1174 O O . SER A 1 154 ? 1.480 14.778 8.953 1.00 88.19 154 SER A O 1
ATOM 1176 N N . PRO A 1 155 ? 3.723 14.849 8.999 1.00 92.38 155 PRO A N 1
ATOM 1177 C CA . PRO A 1 155 ? 3.822 15.532 7.706 1.00 92.38 155 PRO A CA 1
ATOM 1178 C C . PRO A 1 155 ? 3.276 14.711 6.526 1.00 92.38 155 PRO A C 1
ATOM 1180 O O . PRO A 1 155 ? 2.605 15.263 5.654 1.00 92.38 155 PRO A O 1
ATOM 1183 N N . VAL A 1 156 ? 3.505 13.393 6.513 1.00 94.19 156 VAL A N 1
ATOM 1184 C CA . VAL A 1 156 ? 2.997 12.488 5.467 1.00 94.19 156 VAL A CA 1
ATOM 1185 C C . VAL A 1 156 ? 1.490 12.278 5.625 1.00 94.19 156 VAL A C 1
ATOM 1187 O O . VAL A 1 156 ? 0.758 12.342 4.636 1.00 94.19 156 VAL A O 1
ATOM 1190 N N . VAL A 1 157 ? 1.005 12.134 6.864 1.00 85.12 157 VAL A N 1
ATOM 1191 C CA . VAL A 1 157 ? -0.438 12.085 7.174 1.00 85.12 157 VAL A CA 1
ATOM 1192 C C . VAL A 1 157 ? -1.144 13.348 6.662 1.00 85.12 157 VAL A C 1
ATOM 1194 O O . VAL A 1 157 ? -2.194 13.266 6.027 1.00 85.12 157 VAL A O 1
ATOM 1197 N N . THR A 1 158 ? -0.539 14.521 6.869 1.00 86.50 158 THR A N 1
ATOM 1198 C CA . THR A 1 158 ? -1.095 15.823 6.460 1.00 86.50 158 THR A CA 1
ATOM 1199 C C . THR A 1 158 ? -1.220 15.967 4.938 1.00 86.50 158 THR A C 1
ATOM 1201 O O . THR A 1 158 ? -2.130 16.645 4.461 1.00 86.50 158 THR A O 1
ATOM 1204 N N . LEU A 1 159 ? -0.362 15.301 4.154 1.00 89.06 159 LEU A N 1
ATOM 1205 C CA . LEU A 1 159 ? -0.500 15.250 2.691 1.00 89.06 159 LEU A CA 1
ATOM 1206 C C . LEU A 1 159 ? -1.732 14.457 2.226 1.00 89.06 159 LEU A C 1
ATOM 1208 O O . LEU A 1 159 ? -2.126 14.576 1.063 1.00 89.06 159 LEU A O 1
ATOM 1212 N N . GLY A 1 160 ? -2.336 13.652 3.105 1.00 86.50 160 GLY A N 1
ATOM 1213 C CA . GLY A 1 160 ? -3.469 12.793 2.772 1.00 86.50 160 GLY A CA 1
ATOM 1214 C C . GLY A 1 160 ? -3.083 11.596 1.903 1.00 86.50 160 GLY A C 1
ATOM 1215 O O . GLY A 1 160 ? -3.900 11.148 1.095 1.00 86.50 160 GLY A O 1
ATOM 1216 N N . LEU A 1 161 ? -1.841 11.109 2.025 1.00 93.44 161 LEU A N 1
ATOM 1217 C CA . LEU A 1 161 ? -1.428 9.854 1.398 1.00 93.44 161 LEU A CA 1
ATOM 1218 C C . L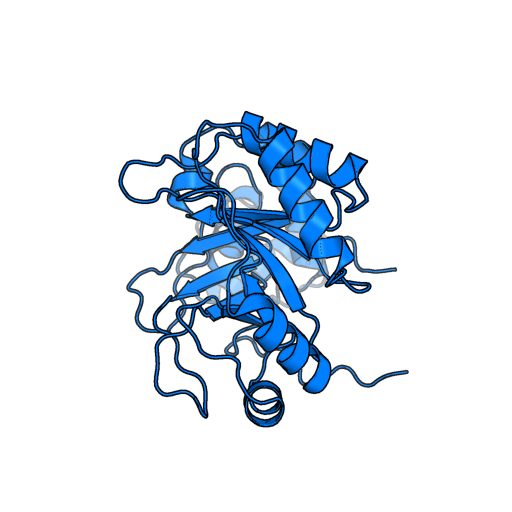EU A 1 161 ? -2.130 8.677 2.079 1.00 93.44 161 LEU A C 1
ATOM 1220 O O . LEU A 1 161 ? -2.261 8.660 3.304 1.00 93.44 161 LEU A O 1
ATOM 1224 N N . ALA A 1 162 ? -2.548 7.689 1.283 1.00 91.56 162 ALA A N 1
ATOM 1225 C CA . ALA A 1 162 ? -2.997 6.412 1.831 1.00 91.56 162 ALA A CA 1
ATOM 1226 C C . ALA A 1 162 ? -1.827 5.690 2.516 1.00 91.56 162 ALA A C 1
ATOM 1228 O O . ALA A 1 162 ? -0.676 5.876 2.118 1.00 91.56 162 ALA A O 1
ATOM 1229 N N . VAL A 1 163 ? -2.108 4.846 3.502 1.00 92.44 163 VAL A N 1
ATOM 1230 C CA . VAL A 1 163 ? -1.089 4.081 4.223 1.00 92.44 163 VAL A CA 1
ATOM 1231 C C . VAL A 1 163 ? -1.317 2.577 4.077 1.00 92.44 163 VAL A C 1
ATOM 1233 O O . VAL A 1 163 ? -2.381 2.036 4.376 1.00 92.44 163 VAL A O 1
ATOM 1236 N N . TRP A 1 164 ? -0.295 1.890 3.593 1.00 96.38 164 TRP A N 1
ATOM 1237 C CA . TRP A 1 164 ? -0.222 0.445 3.478 1.00 96.38 164 TRP A CA 1
ATOM 1238 C C . TRP A 1 164 ? 0.842 -0.043 4.461 1.00 96.38 164 TRP A C 1
ATOM 1240 O O . TRP A 1 164 ? 1.956 0.460 4.459 1.00 96.38 164 TRP A O 1
ATOM 1250 N N . VAL A 1 165 ? 0.497 -0.952 5.369 1.00 95.12 165 VAL A N 1
ATOM 1251 C CA . VAL A 1 165 ? 1.427 -1.377 6.424 1.00 95.12 165 VAL A CA 1
ATOM 1252 C C . VAL A 1 165 ? 1.727 -2.859 6.363 1.00 95.12 165 VAL A C 1
ATOM 1254 O O . VAL A 1 165 ? 0.803 -3.659 6.240 1.00 95.12 165 VAL A O 1
ATOM 1257 N N . ALA A 1 166 ? 2.998 -3.216 6.531 1.00 96.12 166 ALA A N 1
ATOM 1258 C CA . ALA A 1 166 ? 3.422 -4.586 6.785 1.00 96.12 166 ALA A CA 1
ATOM 1259 C C . ALA A 1 166 ? 3.463 -4.906 8.285 1.00 96.12 166 ALA A C 1
ATOM 1261 O O . AL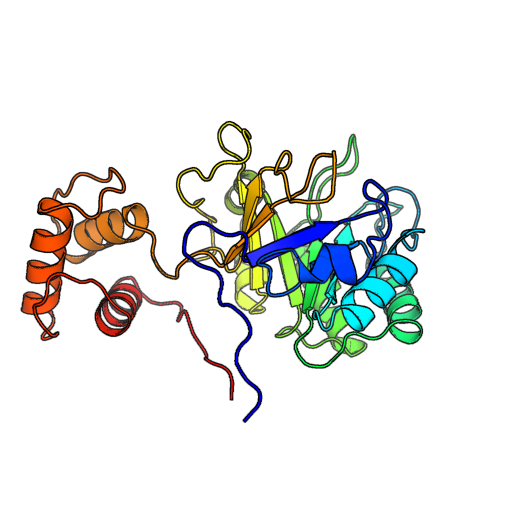A A 1 166 ? 4.125 -4.221 9.072 1.00 96.12 166 ALA A O 1
ATOM 1262 N N . ASP A 1 167 ? 2.769 -5.973 8.673 1.00 93.00 167 ASP A N 1
ATOM 1263 C CA . ASP A 1 167 ? 2.916 -6.637 9.972 1.00 93.00 167 ASP A CA 1
ATOM 1264 C C . ASP A 1 167 ? 2.533 -8.105 9.810 1.00 93.00 167 ASP A C 1
ATOM 1266 O O . ASP A 1 167 ? 1.364 -8.424 9.587 1.00 93.00 167 ASP A O 1
ATOM 1270 N N . TYR A 1 168 ? 3.519 -8.994 9.881 1.00 92.88 168 TYR A N 1
ATOM 1271 C CA . TYR A 1 168 ? 3.311 -10.400 9.545 1.00 92.88 168 TYR A CA 1
ATOM 1272 C C . TYR A 1 168 ? 2.970 -11.275 10.751 1.00 92.88 168 TYR A C 1
ATOM 1274 O O . TYR A 1 168 ? 2.654 -12.452 10.586 1.00 92.88 168 TYR A O 1
ATOM 1282 N N . GLY A 1 169 ? 3.061 -10.749 11.979 1.00 88.50 169 GLY A N 1
ATOM 1283 C CA . GLY A 1 169 ? 3.012 -11.583 13.178 1.00 88.50 169 GLY A CA 1
ATOM 1284 C C . GLY A 1 169 ? 4.000 -12.758 13.093 1.00 88.50 169 GLY A C 1
ATOM 1285 O O . GLY A 1 169 ? 5.200 -12.559 12.921 1.00 88.50 169 GLY A O 1
ATOM 1286 N N . ILE A 1 170 ? 3.491 -13.989 13.198 1.00 89.38 170 ILE A N 1
ATOM 1287 C CA . ILE A 1 170 ? 4.299 -15.217 13.066 1.00 89.38 170 ILE A CA 1
ATOM 1288 C C . ILE A 1 170 ? 4.628 -15.593 11.612 1.00 89.38 170 ILE A C 1
ATOM 1290 O O . ILE A 1 170 ? 5.451 -16.477 11.396 1.00 89.38 170 ILE A O 1
ATOM 1294 N N . ASN A 1 171 ? 4.012 -14.916 10.639 1.00 94.56 171 ASN A N 1
ATOM 1295 C CA . ASN A 1 171 ? 4.207 -15.081 9.203 1.00 94.56 171 ASN A CA 1
ATOM 1296 C C . ASN A 1 171 ? 4.004 -16.523 8.709 1.00 94.56 171 ASN A C 1
ATOM 1298 O O . ASN A 1 171 ? 4.916 -17.128 8.155 1.00 94.56 171 ASN A O 1
ATOM 1302 N N . ASP A 1 172 ? 2.812 -17.080 8.922 1.00 90.38 172 ASP A N 1
ATOM 1303 C CA . ASP A 1 172 ? 2.447 -18.452 8.534 1.00 90.38 172 ASP A CA 1
ATOM 1304 C C . ASP A 1 172 ? 1.369 -18.508 7.433 1.00 90.38 172 ASP A C 1
ATOM 1306 O O . ASP A 1 172 ? 0.736 -19.541 7.213 1.00 90.38 172 ASP A O 1
ATOM 1310 N N . GLY A 1 173 ? 1.135 -17.390 6.743 1.00 88.06 173 GLY A N 1
ATOM 1311 C CA . GLY A 1 173 ? 0.073 -17.255 5.749 1.00 88.06 173 GLY A CA 1
ATOM 1312 C C . GLY A 1 173 ? -1.283 -16.845 6.335 1.00 88.06 173 GLY A C 1
ATOM 1313 O O . GLY A 1 173 ? -2.214 -16.579 5.570 1.00 88.06 173 GLY A O 1
ATOM 1314 N N . THR A 1 174 ? -1.416 -16.770 7.664 1.00 83.62 174 THR A N 1
ATOM 1315 C CA . THR A 1 174 ? -2.652 -16.371 8.349 1.00 83.62 174 THR A CA 1
ATOM 1316 C C . THR A 1 174 ? -2.578 -14.946 8.897 1.00 83.62 174 THR A C 1
ATOM 1318 O O . THR A 1 174 ? -1.522 -14.319 8.948 1.00 83.62 174 THR A O 1
ATOM 1321 N N . ARG A 1 175 ? -3.737 -14.392 9.265 1.00 80.94 175 ARG A N 1
ATOM 1322 C CA . ARG A 1 175 ? -3.844 -13.031 9.802 1.00 80.94 175 ARG A CA 1
ATOM 1323 C C . ARG A 1 175 ? -3.693 -13.038 11.317 1.00 80.94 175 ARG A C 1
ATOM 1325 O O . ARG A 1 175 ? -4.321 -13.842 12.000 1.00 80.94 175 ARG A O 1
ATOM 1332 N N . SER A 1 176 ? -2.944 -12.068 11.827 1.00 74.75 176 SER A N 1
ATOM 1333 C CA . SER A 1 176 ? -2.855 -11.743 13.251 1.00 74.75 176 SER A CA 1
ATOM 1334 C C . SER A 1 176 ? -3.836 -10.617 13.645 1.00 74.75 176 SER A C 1
ATOM 1336 O O . SER A 1 176 ? -4.863 -10.390 12.997 1.00 74.75 176 SER A O 1
ATOM 1338 N N . SER A 1 177 ? -3.555 -9.906 14.739 1.00 72.06 177 SER A N 1
ATOM 1339 C CA . SER A 1 177 ? -4.239 -8.659 15.084 1.00 72.06 177 SER A CA 1
ATOM 1340 C C . SER A 1 177 ? -3.839 -7.538 14.123 1.00 72.06 177 SER A C 1
ATOM 1342 O O . SER A 1 177 ? -2.657 -7.389 13.824 1.00 72.06 177 SER A O 1
ATOM 1344 N N . VAL A 1 178 ? -4.793 -6.697 13.709 1.00 71.06 178 VAL A N 1
ATOM 1345 C CA . VAL A 1 178 ? -4.476 -5.535 12.859 1.00 71.06 178 VAL A CA 1
ATOM 1346 C C . VAL A 1 178 ? -3.416 -4.646 13.511 1.00 71.06 178 VAL A C 1
ATOM 1348 O O . VAL A 1 178 ? -3.538 -4.342 14.704 1.00 71.06 178 VAL A O 1
ATOM 1351 N N . PRO A 1 179 ? -2.408 -4.206 12.739 1.00 75.00 179 PRO A N 1
ATOM 1352 C CA . PRO A 1 179 ? -1.307 -3.423 13.271 1.00 75.00 179 PRO A CA 1
ATOM 1353 C C . PRO A 1 179 ? -1.739 -2.029 13.720 1.00 75.00 179 PRO A C 1
ATOM 1355 O O . PRO A 1 179 ? -2.543 -1.356 13.072 1.00 75.00 179 PRO A O 1
ATOM 1358 N N . LEU A 1 180 ? -1.122 -1.555 14.804 1.00 75.31 180 LEU A N 1
ATOM 1359 C CA . LEU A 1 180 ? -1.126 -0.138 15.162 1.00 75.31 180 LEU A CA 1
ATOM 1360 C C . LEU A 1 180 ? -0.146 0.618 14.261 1.00 75.31 180 LEU A C 1
ATOM 1362 O O . LEU A 1 180 ? 1.013 0.215 14.138 1.00 75.31 180 LEU A O 1
ATOM 1366 N N . VAL A 1 181 ? -0.585 1.744 13.703 1.00 76.31 181 VAL A N 1
ATOM 1367 C CA . VAL A 1 181 ? 0.147 2.478 12.656 1.00 76.31 181 VAL A CA 1
ATOM 1368 C C . VAL A 1 181 ? 0.590 3.882 13.079 1.00 76.31 181 VAL A C 1
ATOM 1370 O O . VAL A 1 181 ? 0.641 4.807 12.278 1.00 76.31 181 VAL A O 1
ATOM 1373 N N . GLY A 1 182 ? 0.918 4.052 14.361 1.00 80.12 182 GLY A N 1
ATOM 1374 C CA . GLY A 1 182 ? 1.521 5.281 14.883 1.00 80.12 182 GLY A CA 1
ATOM 1375 C C . GLY A 1 182 ? 0.645 6.517 14.673 1.00 80.12 182 GLY A C 1
ATOM 1376 O O . GLY A 1 182 ? -0.369 6.679 15.345 1.00 80.12 182 GLY A O 1
ATOM 1377 N N . HIS A 1 183 ? 1.070 7.396 13.763 1.00 77.69 183 HIS A N 1
ATOM 1378 C CA . HIS A 1 183 ? 0.427 8.688 13.490 1.00 77.69 183 HIS A CA 1
ATOM 1379 C C . HIS A 1 183 ? -0.833 8.589 12.624 1.00 77.69 183 HIS A C 1
ATOM 1381 O O . HIS A 1 183 ? -1.617 9.539 12.572 1.00 77.69 183 HIS A O 1
ATOM 1387 N N . TRP A 1 184 ? -1.040 7.463 11.942 1.00 77.06 184 TRP A N 1
ATOM 1388 C CA . TRP A 1 184 ? -2.295 7.202 11.251 1.00 77.06 184 TRP A CA 1
ATOM 1389 C C . TRP A 1 184 ? -3.329 6.638 12.236 1.00 77.06 184 TRP A C 1
ATOM 1391 O O . TRP A 1 184 ? -2.980 5.871 13.132 1.00 77.06 184 TRP A O 1
ATOM 1401 N N . PRO A 1 185 ? -4.621 6.968 12.074 1.00 64.62 185 PRO A N 1
ATOM 1402 C CA . PRO A 1 185 ? -5.679 6.412 12.919 1.00 64.62 185 PRO A CA 1
ATOM 1403 C C . PRO A 1 185 ? -5.860 4.902 12.692 1.00 64.62 185 PRO A C 1
ATOM 1405 O O . PRO A 1 185 ? -6.197 4.164 13.612 1.00 64.62 185 PRO A O 1
ATOM 1408 N N . THR A 1 186 ? -5.655 4.447 11.455 1.00 70.25 186 THR A N 1
ATOM 1409 C CA . THR A 1 186 ? -5.679 3.048 11.022 1.00 70.25 186 THR A CA 1
ATOM 1410 C C . THR A 1 186 ? -4.927 2.936 9.698 1.00 70.25 186 THR A C 1
ATOM 1412 O O . THR A 1 186 ? -4.793 3.938 8.988 1.00 70.25 186 THR A O 1
ATOM 1415 N N . ALA A 1 187 ? -4.430 1.743 9.359 1.00 81.81 187 ALA A N 1
ATOM 1416 C CA . ALA A 1 187 ? -3.917 1.506 8.013 1.00 81.81 187 ALA A CA 1
ATOM 1417 C C . ALA A 1 187 ? -5.080 1.592 7.002 1.00 81.81 187 ALA A C 1
ATOM 1419 O O . ALA A 1 187 ? -6.217 1.316 7.382 1.00 81.81 187 ALA A O 1
ATOM 1420 N N . ASP A 1 188 ? -4.835 1.912 5.729 1.00 84.88 188 ASP A N 1
ATOM 1421 C CA . ASP A 1 188 ? -5.802 1.688 4.638 1.00 84.88 188 ASP A CA 1
ATOM 1422 C C . ASP A 1 188 ? -5.699 0.253 4.103 1.00 84.88 188 ASP A C 1
ATOM 1424 O O . ASP A 1 188 ? -6.694 -0.367 3.711 1.00 84.88 188 ASP A O 1
ATOM 1428 N N . LEU A 1 189 ? -4.467 -0.259 4.055 1.00 89.94 189 LEU A N 1
ATOM 1429 C CA . LEU A 1 189 ? -4.118 -1.593 3.587 1.00 89.94 189 LEU A CA 1
ATOM 1430 C C . LEU A 1 189 ? -3.154 -2.245 4.580 1.00 89.94 189 LEU A C 1
ATOM 1432 O O . LEU A 1 189 ? -2.322 -1.570 5.183 1.00 89.94 189 LEU A O 1
ATOM 1436 N N . TRP A 1 190 ? -3.244 -3.561 4.723 1.00 91.50 190 TRP A N 1
ATOM 1437 C CA . TRP A 1 190 ? -2.363 -4.346 5.581 1.00 91.50 190 TRP A CA 1
ATOM 1438 C C . TRP A 1 190 ? -1.818 -5.548 4.814 1.00 91.50 190 TRP A C 1
ATOM 1440 O O . TRP A 1 190 ? -2.597 -6.401 4.386 1.00 91.50 190 TRP A O 1
ATOM 1450 N N . GLN A 1 191 ? -0.497 -5.601 4.657 1.00 96.19 191 GLN A N 1
ATOM 1451 C CA . GLN A 1 191 ? 0.236 -6.789 4.233 1.00 96.19 191 GLN A CA 1
ATOM 1452 C C . GLN A 1 191 ? 0.460 -7.668 5.461 1.00 96.19 191 GLN A C 1
ATOM 1454 O O . GLN A 1 191 ? 1.200 -7.305 6.381 1.00 96.19 191 GLN A O 1
ATOM 1459 N N . TYR A 1 192 ? -0.251 -8.790 5.513 1.00 92.00 192 TYR A N 1
ATOM 1460 C CA . TYR A 1 192 ? -0.340 -9.613 6.720 1.00 92.00 192 TYR A CA 1
ATOM 1461 C C . TYR A 1 192 ? 0.574 -10.833 6.692 1.00 92.00 192 TYR A C 1
ATOM 1463 O O . TYR A 1 192 ? 0.711 -11.516 7.700 1.00 92.00 192 TYR A O 1
ATOM 1471 N N . THR A 1 193 ? 1.182 -11.137 5.548 1.00 95.12 193 THR A N 1
ATOM 1472 C CA . THR A 1 193 ? 2.125 -12.245 5.401 1.00 95.12 193 THR A CA 1
ATOM 1473 C C . THR A 1 193 ? 2.916 -12.091 4.112 1.00 95.12 193 THR A C 1
ATOM 1475 O O . THR A 1 193 ? 2.378 -11.583 3.128 1.00 95.12 193 THR A O 1
ATOM 1478 N N . SER A 1 194 ? 4.144 -12.604 4.121 1.00 97.56 194 SER A N 1
ATOM 1479 C CA . SER A 1 194 ? 4.990 -12.760 2.936 1.00 97.56 194 SER A CA 1
ATOM 1480 C C . SER A 1 194 ? 5.113 -14.205 2.447 1.00 97.56 194 SER A C 1
ATOM 1482 O O . SER A 1 194 ? 5.854 -14.478 1.513 1.00 97.56 194 SER A O 1
ATOM 1484 N N . VAL A 1 195 ? 4.427 -15.158 3.091 1.00 97.00 195 VAL A N 1
ATOM 1485 C CA . VAL A 1 195 ? 4.497 -16.601 2.772 1.00 97.00 195 VAL A CA 1
ATOM 1486 C C . VAL A 1 195 ? 3.134 -17.177 2.389 1.00 97.00 195 VAL A C 1
ATOM 1488 O O . VAL A 1 195 ? 2.849 -18.368 2.552 1.00 97.00 195 VAL A O 1
ATOM 1491 N N . GLY A 1 196 ? 2.247 -16.314 1.903 1.00 95.12 196 GLY A N 1
ATOM 1492 C CA . GLY A 1 196 ? 0.908 -16.706 1.513 1.00 95.12 196 GLY A CA 1
ATOM 1493 C C . GLY A 1 196 ? 0.895 -17.618 0.291 1.00 95.12 196 GLY A C 1
ATOM 1494 O O . GLY A 1 196 ? 1.820 -17.634 -0.520 1.00 95.12 196 GLY A O 1
ATOM 1495 N N . ARG A 1 197 ? -0.187 -18.389 0.153 1.00 93.31 197 ARG A N 1
ATOM 1496 C CA . ARG A 1 197 ? -0.364 -19.379 -0.917 1.00 93.31 197 ARG A CA 1
ATOM 1497 C C . ARG A 1 197 ? -1.660 -19.122 -1.664 1.00 93.31 197 ARG A C 1
ATOM 1499 O O . ARG A 1 197 ? -2.701 -18.928 -1.042 1.00 93.31 197 ARG A O 1
ATOM 1506 N N . MET A 1 198 ? -1.598 -19.164 -2.994 1.00 92.75 198 MET A N 1
ATOM 1507 C CA . MET A 1 198 ? -2.759 -18.987 -3.868 1.00 92.75 198 MET A CA 1
ATOM 1508 C C . MET A 1 198 ? -2.829 -20.117 -4.906 1.00 92.75 198 MET A C 1
ATOM 1510 O O . MET A 1 198 ? -1.786 -20.579 -5.375 1.00 92.75 198 MET A O 1
ATOM 1514 N N . PRO A 1 199 ? -4.033 -20.576 -5.296 1.00 91.00 199 PRO A N 1
ATOM 1515 C CA . PRO A 1 199 ? -4.184 -21.639 -6.287 1.00 91.00 199 PRO A CA 1
ATOM 1516 C C . PRO A 1 199 ? -3.440 -21.339 -7.594 1.00 91.00 199 PRO A C 1
ATOM 1518 O O . PRO A 1 199 ? -3.516 -20.233 -8.120 1.00 91.00 199 PRO A O 1
ATOM 1521 N N . GLY A 1 200 ? -2.739 -22.328 -8.149 1.00 92.12 200 GLY A N 1
ATOM 1522 C CA . GLY A 1 200 ? -2.023 -22.170 -9.421 1.00 92.12 200 GLY A CA 1
ATOM 1523 C C . GLY A 1 200 ? -0.639 -21.518 -9.321 1.00 92.12 200 GLY A C 1
ATOM 1524 O O . GLY A 1 200 ? -0.026 -21.283 -10.361 1.00 92.12 200 GLY A O 1
ATOM 1525 N N . TYR A 1 201 ? -0.124 -21.272 -8.112 1.00 94.69 201 TYR A N 1
ATOM 1526 C CA . TYR A 1 201 ? 1.259 -20.854 -7.889 1.00 94.69 201 TYR A CA 1
ATOM 1527 C C . TYR A 1 201 ? 1.885 -21.594 -6.701 1.00 94.69 201 TYR A C 1
ATOM 1529 O O . TYR A 1 201 ? 1.339 -21.596 -5.601 1.00 94.69 201 TYR A O 1
ATOM 1537 N N . ASP A 1 202 ? 3.038 -22.220 -6.938 1.00 93.38 202 ASP A N 1
ATOM 1538 C CA . ASP A 1 202 ? 3.786 -23.001 -5.946 1.00 93.38 202 ASP A CA 1
ATOM 1539 C C . ASP A 1 202 ? 4.987 -22.192 -5.432 1.00 93.38 202 ASP A C 1
ATOM 1541 O O . ASP A 1 202 ? 6.147 -22.490 -5.705 1.00 93.38 202 ASP A O 1
ATOM 1545 N N . GLY A 1 203 ? 4.683 -21.080 -4.763 1.00 95.06 203 GLY A N 1
ATOM 1546 C CA . GLY A 1 203 ? 5.661 -20.133 -4.233 1.00 95.06 203 GLY A CA 1
ATOM 1547 C C . GLY A 1 203 ? 5.038 -19.209 -3.191 1.00 95.06 203 GLY A C 1
ATOM 1548 O O . GLY A 1 203 ? 3.826 -19.254 -2.968 1.00 95.06 203 GLY A O 1
ATOM 1549 N N . ASP A 1 204 ? 5.883 -18.426 -2.528 1.00 97.62 204 ASP A N 1
ATOM 1550 C CA . ASP A 1 204 ? 5.466 -17.457 -1.517 1.00 97.62 204 ASP A CA 1
ATOM 1551 C C . ASP A 1 204 ? 4.889 -16.200 -2.182 1.00 97.62 204 ASP A C 1
ATOM 1553 O O . ASP A 1 204 ? 5.410 -15.715 -3.196 1.00 97.62 204 ASP A O 1
ATOM 1557 N N . LEU A 1 205 ? 3.787 -15.704 -1.621 1.00 97.81 205 LEU A N 1
ATOM 1558 C CA . LEU A 1 205 ? 3.115 -14.481 -2.045 1.00 97.81 205 LEU A CA 1
ATOM 1559 C C . LEU A 1 205 ? 2.886 -13.548 -0.864 1.00 97.81 205 LEU A C 1
ATOM 1561 O O . LEU A 1 205 ? 2.418 -13.970 0.198 1.00 97.81 205 LEU A O 1
ATOM 1565 N N . ASP A 1 206 ? 3.107 -12.266 -1.123 1.00 97.94 206 ASP A N 1
ATOM 1566 C CA . ASP A 1 206 ? 2.744 -11.188 -0.224 1.00 97.94 206 ASP A CA 1
ATOM 1567 C C . ASP A 1 206 ? 1.232 -10.948 -0.301 1.00 97.94 206 ASP A C 1
ATOM 1569 O O . ASP A 1 206 ? 0.678 -10.529 -1.326 1.00 97.94 206 ASP A O 1
ATOM 1573 N N . LEU A 1 207 ? 0.524 -11.296 0.776 1.00 95.62 207 LEU A N 1
ATOM 1574 C CA . LEU A 1 207 ? -0.932 -11.209 0.817 1.00 95.62 207 LEU A CA 1
ATOM 1575 C C . LEU A 1 207 ? -1.387 -10.027 1.649 1.00 95.62 207 LEU A C 1
ATOM 1577 O O . LEU A 1 207 ? -0.908 -9.763 2.756 1.00 95.62 207 LEU A O 1
ATOM 1581 N N . ASN A 1 208 ? -2.393 -9.350 1.108 1.00 94.69 208 ASN A N 1
ATOM 1582 C CA . ASN A 1 208 ? -2.846 -8.087 1.636 1.00 94.69 208 ASN A CA 1
ATOM 1583 C C . ASN A 1 208 ? -4.345 -8.055 1.820 1.00 94.69 208 ASN A C 1
ATOM 1585 O O . ASN A 1 208 ? -5.106 -8.662 1.068 1.00 94.69 208 ASN A O 1
ATOM 1589 N N . VAL A 1 209 ? -4.786 -7.250 2.771 1.00 87.06 209 VAL A N 1
ATOM 1590 C CA . VAL A 1 209 ? -6.193 -6.940 2.989 1.00 87.06 209 VAL A CA 1
ATOM 1591 C C . VAL A 1 209 ? -6.403 -5.445 2.997 1.00 87.06 209 VAL A C 1
ATOM 1593 O O . VAL A 1 209 ? -5.510 -4.665 3.322 1.00 87.06 209 VAL A O 1
ATOM 1596 N N . ARG A 1 210 ? -7.634 -5.036 2.700 1.00 81.81 210 ARG A N 1
ATOM 1597 C CA . ARG A 1 210 ? -8.114 -3.767 3.236 1.00 81.81 210 ARG A CA 1
ATOM 1598 C C . ARG A 1 210 ? -8.304 -3.988 4.722 1.00 81.81 210 ARG A C 1
ATOM 1600 O O . ARG A 1 210 ? -9.008 -4.919 5.115 1.00 81.81 210 ARG A O 1
ATOM 1607 N N . THR A 1 211 ? -7.679 -3.159 5.536 1.00 70.00 211 THR A N 1
ATOM 1608 C CA . THR A 1 211 ? -8.030 -3.110 6.949 1.00 70.00 211 THR A CA 1
ATOM 1609 C C . THR A 1 211 ? -9.524 -2.796 7.038 1.00 70.00 211 THR A C 1
ATOM 1611 O O . THR A 1 211 ? -10.011 -1.848 6.407 1.00 70.00 211 THR A O 1
ATOM 1614 N N . PRO A 1 212 ? -10.307 -3.605 7.770 1.00 56.09 212 PRO A N 1
ATOM 1615 C CA . PRO A 1 212 ? -11.634 -3.167 8.138 1.00 56.09 212 PRO A CA 1
ATOM 1616 C C . PRO A 1 212 ? -11.464 -1.846 8.886 1.00 56.09 212 PRO A C 1
ATOM 1618 O O . PRO A 1 212 ? -10.535 -1.704 9.682 1.00 56.09 212 PRO A O 1
ATOM 1621 N N . LEU A 1 213 ? -12.372 -0.898 8.650 1.00 51.16 213 LEU A N 1
ATOM 1622 C CA . LEU A 1 213 ? -12.376 0.402 9.329 1.00 51.16 213 LEU A CA 1
ATOM 1623 C C . LEU A 1 213 ? -12.196 0.275 10.848 1.00 51.16 213 LEU A C 1
ATOM 1625 O O . LEU A 1 213 ? -11.692 1.194 11.484 1.00 51.16 213 LEU A O 1
ATOM 1629 N N . TRP A 1 214 ? -12.611 -0.873 11.392 1.00 53.66 214 TRP A N 1
ATOM 1630 C CA . TRP A 1 214 ? -12.499 -1.261 12.782 1.00 53.66 214 TRP A CA 1
ATOM 1631 C C . TRP A 1 214 ? -12.219 -2.759 12.912 1.00 53.66 214 TRP A C 1
ATOM 1633 O O . TRP A 1 214 ? -13.005 -3.582 12.439 1.00 53.66 214 TRP A O 1
ATOM 1643 N N . THR A 1 215 ? -11.145 -3.133 13.604 1.00 68.38 215 THR A N 1
ATOM 1644 C CA . THR A 1 215 ? -11.063 -4.478 14.191 1.00 68.38 215 THR A CA 1
ATOM 1645 C C . THR A 1 215 ? -11.846 -4.560 15.480 1.00 68.38 215 THR A C 1
ATOM 1647 O O . THR A 1 215 ? -12.163 -3.542 16.090 1.00 68.38 215 THR A O 1
ATOM 1650 N N . VAL A 1 216 ? -12.113 -5.783 15.939 1.00 72.44 216 VAL A N 1
ATOM 1651 C CA . VAL A 1 216 ? -12.709 -5.990 17.258 1.00 72.44 216 VAL A CA 1
ATOM 1652 C C . VAL A 1 216 ? -11.794 -5.459 18.366 1.00 72.44 216 VAL A C 1
ATOM 1654 O O . VAL A 1 216 ? -12.287 -4.780 19.252 1.00 72.44 216 VAL A O 1
ATOM 1657 N N . HIS A 1 217 ? -10.471 -5.632 18.264 1.00 67.75 217 HIS A N 1
ATOM 1658 C CA . HIS A 1 217 ? -9.519 -5.028 19.205 1.00 67.75 217 HIS A CA 1
ATOM 1659 C C . HIS A 1 217 ? -9.619 -3.492 19.216 1.00 67.75 217 HIS A C 1
ATOM 1661 O O . HIS A 1 217 ? -9.748 -2.891 20.281 1.00 67.75 217 HIS A O 1
ATOM 1667 N N . ALA A 1 218 ? -9.615 -2.852 18.039 1.00 69.50 218 ALA A N 1
ATOM 1668 C CA . ALA A 1 218 ? -9.731 -1.396 17.929 1.00 69.50 218 ALA A CA 1
ATOM 1669 C C . ALA A 1 218 ? -11.079 -0.892 18.463 1.00 69.50 218 ALA A C 1
ATOM 1671 O O . ALA A 1 218 ? -11.135 0.115 19.169 1.00 69.50 218 ALA A O 1
ATOM 1672 N N . LEU A 1 219 ? -12.159 -1.624 18.176 1.00 78.31 219 LEU A N 1
ATOM 1673 C CA . LEU A 1 219 ? -13.486 -1.369 18.719 1.00 78.31 219 LEU A CA 1
ATOM 1674 C C . LEU A 1 219 ? -13.474 -1.470 20.245 1.00 78.31 219 LEU A C 1
ATOM 1676 O O . LEU A 1 219 ? -13.898 -0.532 20.904 1.00 78.31 219 LEU A O 1
ATOM 1680 N N . GLN A 1 220 ? -12.960 -2.560 20.814 1.00 81.62 220 GLN A N 1
ATOM 1681 C CA . GLN A 1 220 ? -12.903 -2.785 22.260 1.00 81.62 220 GLN A CA 1
ATOM 1682 C C . GLN A 1 220 ? -12.076 -1.703 22.974 1.00 81.62 220 GLN A C 1
ATOM 1684 O O . GLN A 1 220 ? -12.542 -1.125 23.955 1.00 81.62 220 GLN A O 1
ATOM 1689 N N . GLN A 1 221 ? -10.891 -1.365 22.451 1.00 76.06 221 GLN A N 1
ATOM 1690 C CA . GLN A 1 221 ? -10.047 -0.282 22.978 1.00 76.06 221 GLN A CA 1
ATOM 1691 C C . GLN A 1 221 ? -10.773 1.063 22.951 1.00 76.06 221 GLN A C 1
ATOM 1693 O O . GLN A 1 221 ? -10.779 1.797 23.939 1.00 76.06 221 GLN A O 1
ATOM 1698 N N . SER A 1 222 ? -11.429 1.365 21.836 1.00 77.56 222 SER A N 1
ATOM 1699 C CA . SER A 1 222 ? -12.133 2.631 21.652 1.00 77.56 222 SER A CA 1
ATOM 1700 C C . SER A 1 222 ? -13.395 2.730 22.499 1.00 77.56 222 SER A C 1
ATOM 1702 O O . SER A 1 222 ? -13.681 3.788 23.055 1.00 77.56 222 SER A O 1
ATOM 1704 N N . LEU A 1 223 ? -14.133 1.628 22.651 1.00 87.75 223 LEU A N 1
ATOM 1705 C CA . LEU A 1 223 ? -15.267 1.539 23.566 1.00 87.75 223 LEU A CA 1
ATOM 1706 C C . LEU A 1 223 ? -14.813 1.814 25.003 1.00 87.75 223 LEU A C 1
ATOM 1708 O O . LEU A 1 223 ? -15.434 2.634 25.676 1.00 87.75 223 LEU A O 1
ATOM 1712 N N . ASN A 1 224 ? -13.700 1.222 25.446 1.00 85.12 224 ASN A N 1
ATOM 1713 C CA . ASN A 1 224 ? -13.125 1.509 26.761 1.00 85.12 224 ASN A CA 1
ATOM 1714 C C . ASN A 1 224 ? -12.725 2.978 26.906 1.00 85.12 224 ASN A C 1
ATOM 1716 O O . ASN A 1 224 ? -13.059 3.605 27.906 1.00 85.12 224 ASN A O 1
ATOM 1720 N N . GLN A 1 225 ? -12.069 3.557 25.899 1.00 81.06 225 GLN A N 1
ATOM 1721 C CA . GLN A 1 225 ? -11.639 4.954 25.934 1.00 81.06 225 GLN A CA 1
ATOM 1722 C C . GLN A 1 225 ? -12.821 5.934 25.998 1.00 81.06 225 GLN A C 1
ATOM 1724 O O . GLN A 1 225 ? -12.786 6.892 26.769 1.00 81.06 225 GLN A O 1
ATOM 1729 N N . VAL A 1 226 ? -13.870 5.715 25.199 1.00 83.50 226 VAL A N 1
ATOM 1730 C CA . VAL A 1 226 ? -15.006 6.648 25.094 1.00 83.50 226 VAL A CA 1
ATOM 1731 C C . VAL A 1 226 ? -16.026 6.455 26.218 1.00 83.50 226 VAL A C 1
ATOM 1733 O O . VAL A 1 226 ? -16.681 7.412 26.647 1.00 83.50 226 VAL A O 1
ATOM 1736 N N . LEU A 1 227 ? -16.202 5.225 26.702 1.00 90.69 227 LEU A N 1
ATOM 1737 C CA . LEU A 1 227 ? -17.163 4.926 27.763 1.00 90.69 227 LEU A CA 1
ATOM 1738 C C . LEU A 1 227 ? -16.549 4.929 29.165 1.00 90.69 227 LEU A C 1
ATOM 1740 O O . LEU A 1 227 ? -17.293 5.158 30.116 1.00 90.69 227 LEU A O 1
ATOM 1744 N N . GLY A 1 228 ? -15.236 4.718 29.293 1.00 85.25 228 GLY A N 1
ATOM 1745 C CA . GLY A 1 228 ? -14.585 4.415 30.571 1.00 85.25 228 GLY A CA 1
ATOM 1746 C C . GLY A 1 228 ? -14.840 2.981 31.047 1.00 85.25 228 GLY A C 1
ATOM 1747 O O . GLY A 1 228 ? -14.772 2.715 32.242 1.00 85.25 228 GLY A O 1
ATOM 1748 N N . GLU A 1 229 ? -15.192 2.076 30.131 1.00 83.94 229 GLU A N 1
ATOM 1749 C CA . GLU A 1 229 ? -15.442 0.663 30.429 1.00 83.94 229 GLU A CA 1
ATOM 1750 C C . GLU A 1 229 ? -14.127 -0.121 30.584 1.00 83.94 229 GLU A C 1
ATOM 1752 O O . GLU A 1 229 ? -13.047 0.332 30.200 1.00 83.94 229 GLU A O 1
ATOM 1757 N N . HIS A 1 230 ? -14.235 -1.331 31.133 1.00 88.06 230 HIS A N 1
ATOM 1758 C CA . HIS A 1 230 ? -13.124 -2.274 31.297 1.00 88.06 230 HIS A CA 1
ATOM 1759 C C . HIS A 1 230 ? -13.356 -3.556 30.487 1.00 88.06 230 HIS A C 1
ATOM 1761 O O . HIS A 1 230 ? -13.186 -4.665 30.992 1.00 88.06 230 HIS A O 1
ATOM 1767 N N . LEU A 1 231 ? -13.798 -3.415 29.235 1.00 90.25 231 LEU A N 1
ATOM 1768 C CA . LEU A 1 231 ? -13.927 -4.534 28.306 1.00 90.25 231 LEU A CA 1
ATOM 1769 C C . LEU A 1 231 ? -12.548 -5.151 28.052 1.00 90.25 231 LEU A C 1
ATOM 1771 O O . LEU A 1 231 ? -11.581 -4.434 27.787 1.00 90.25 231 LEU A O 1
ATOM 1775 N N . VAL A 1 232 ? -12.455 -6.477 28.121 1.00 87.31 232 VAL A N 1
ATOM 1776 C CA . VAL A 1 232 ? -11.229 -7.186 27.747 1.00 87.31 232 VAL A CA 1
ATOM 1777 C C . VAL A 1 232 ? -10.979 -6.966 26.255 1.00 87.31 232 VAL A C 1
ATOM 1779 O O . VAL A 1 232 ? -11.890 -7.086 25.441 1.00 87.31 232 VAL A O 1
ATOM 1782 N N . VAL A 1 233 ? -9.749 -6.593 25.906 1.00 75.25 233 VAL A N 1
ATOM 1783 C CA . VAL A 1 233 ? -9.337 -6.376 24.516 1.00 75.25 233 VAL A CA 1
ATOM 1784 C C . VAL A 1 233 ? -8.711 -7.670 23.998 1.00 75.25 233 VAL A C 1
ATOM 1786 O O . VAL A 1 233 ? -7.493 -7.825 24.015 1.00 75.25 233 VAL A O 1
ATOM 1789 N N . ASP A 1 234 ? -9.558 -8.619 23.616 1.00 72.00 234 ASP A N 1
ATOM 1790 C CA . ASP A 1 234 ? -9.185 -9.966 23.159 1.00 72.00 234 ASP A CA 1
ATOM 1791 C C . ASP A 1 234 ? -9.475 -10.212 21.669 1.00 72.00 234 ASP A C 1
ATOM 1793 O O . ASP A 1 234 ? -9.125 -11.259 21.124 1.00 72.00 234 ASP A O 1
ATOM 1797 N N . GLY A 1 235 ? -10.119 -9.255 20.997 1.00 65.12 235 GLY A N 1
ATOM 1798 C CA . GLY A 1 235 ? -10.523 -9.383 19.605 1.00 65.12 235 GLY A CA 1
ATOM 1799 C C . GLY A 1 235 ? -11.732 -10.269 19.351 1.00 65.12 235 GLY A C 1
ATOM 1800 O O . GLY A 1 235 ? -12.070 -10.460 18.181 1.00 65.12 235 GLY A O 1
ATOM 1801 N N . ASP A 1 236 ? -12.400 -10.782 20.384 1.00 76.88 236 ASP A N 1
ATOM 1802 C CA . ASP A 1 236 ? -13.611 -11.579 20.226 1.00 76.88 236 ASP A CA 1
ATOM 1803 C C . ASP A 1 236 ? -14.849 -10.677 20.106 1.00 76.88 236 ASP A C 1
ATOM 1805 O O . ASP A 1 236 ? -15.147 -9.844 20.967 1.00 76.88 236 ASP A O 1
ATOM 1809 N N . LYS A 1 237 ? -15.631 -10.844 19.032 1.00 75.44 237 LYS A N 1
ATOM 1810 C CA . LYS A 1 237 ? -16.926 -10.155 18.850 1.00 75.44 237 LYS A CA 1
ATOM 1811 C C . LYS A 1 237 ? -18.051 -10.897 19.592 1.00 75.44 237 LYS A C 1
ATOM 1813 O O . LYS A 1 237 ? -19.195 -10.918 19.138 1.00 75.44 237 LYS A O 1
ATOM 1818 N N . GLY A 1 238 ? -17.713 -11.527 20.712 1.00 83.31 238 GLY A N 1
ATOM 1819 C CA . GLY A 1 238 ? -18.607 -12.308 21.548 1.00 83.31 238 GLY A CA 1
ATOM 1820 C C . GLY A 1 238 ? -19.602 -11.454 22.332 1.00 83.31 238 GLY A C 1
ATOM 1821 O O . GLY A 1 238 ? -19.766 -10.246 22.121 1.00 83.31 238 GLY A O 1
ATOM 1822 N N . ALA A 1 239 ? -20.293 -12.104 23.268 1.00 92.69 239 ALA A N 1
ATOM 1823 C CA . ALA A 1 239 ? -21.402 -11.503 24.004 1.00 92.69 239 ALA A CA 1
ATOM 1824 C C . ALA A 1 239 ? -21.005 -10.231 24.775 1.00 92.69 239 ALA A C 1
ATOM 1826 O O . ALA A 1 239 ? -21.793 -9.284 24.824 1.00 92.69 239 ALA A O 1
ATOM 1827 N N . ASP A 1 240 ? -19.791 -10.176 25.327 1.00 93.50 240 ASP A N 1
ATOM 1828 C CA . ASP A 1 240 ? -19.315 -9.007 26.070 1.00 93.50 240 ASP A CA 1
ATOM 1829 C C . ASP A 1 240 ? -19.059 -7.804 25.165 1.00 93.50 240 ASP A C 1
ATOM 1831 O O . ASP A 1 240 ? -19.525 -6.702 25.465 1.00 93.50 240 ASP A O 1
ATOM 1835 N N . THR A 1 241 ? -18.422 -8.012 24.012 1.00 92.31 241 THR A N 1
ATOM 1836 C CA . THR A 1 241 ? -18.246 -6.957 23.009 1.00 92.31 241 THR A CA 1
ATOM 1837 C C . THR A 1 241 ? -19.598 -6.435 22.529 1.00 92.31 241 THR A C 1
ATOM 1839 O O . THR A 1 241 ? -19.836 -5.228 22.558 1.00 92.31 241 THR A O 1
ATOM 1842 N N . ALA A 1 242 ? -20.529 -7.326 22.170 1.00 92.88 242 ALA A N 1
ATOM 1843 C CA . ALA A 1 242 ? -21.875 -6.939 21.744 1.00 92.88 242 ALA A CA 1
ATOM 1844 C C . ALA A 1 242 ? -22.637 -6.169 22.839 1.00 92.88 242 ALA A C 1
ATOM 1846 O O . ALA A 1 242 ? -23.340 -5.199 22.553 1.00 92.88 242 ALA A O 1
ATOM 1847 N N . ARG A 1 243 ? -22.480 -6.556 24.112 1.00 97.56 243 ARG A N 1
ATOM 1848 C CA . ARG A 1 243 ? -23.068 -5.849 25.259 1.00 97.56 243 ARG A CA 1
ATOM 1849 C C . ARG A 1 243 ? -22.533 -4.423 25.371 1.00 97.56 243 ARG A C 1
ATOM 1851 O O . ARG A 1 243 ? -23.328 -3.500 25.533 1.00 97.56 243 ARG A O 1
ATOM 1858 N N . VAL A 1 244 ? -21.220 -4.223 25.273 1.00 97.31 244 VAL A N 1
ATOM 1859 C CA . VAL A 1 244 ? -20.618 -2.882 25.376 1.00 97.31 244 VAL A CA 1
ATOM 1860 C C . VAL A 1 244 ? -20.946 -2.022 24.153 1.00 97.31 244 VAL A C 1
ATOM 1862 O O . VAL A 1 244 ? -21.207 -0.829 24.303 1.00 97.31 244 VAL A O 1
ATOM 1865 N N . VAL A 1 245 ? -21.066 -2.619 22.964 1.00 96.44 245 VAL A N 1
ATOM 1866 C CA . VAL A 1 245 ? -21.594 -1.924 21.778 1.00 96.44 245 VAL A CA 1
ATOM 1867 C C . VAL A 1 245 ? -23.024 -1.429 22.023 1.00 96.44 245 VAL A C 1
ATOM 1869 O O . VAL A 1 245 ? -23.312 -0.271 21.738 1.00 96.44 245 VAL A O 1
ATOM 1872 N N . LYS A 1 246 ? -23.906 -2.231 22.637 1.00 97.81 246 LYS A N 1
ATOM 1873 C CA . LYS A 1 246 ? -25.268 -1.778 22.993 1.00 97.81 246 LYS A CA 1
ATOM 1874 C C . LYS A 1 246 ? -25.264 -0.624 23.993 1.00 97.81 246 LYS A C 1
ATOM 1876 O O . LYS A 1 246 ? -26.086 0.285 23.871 1.00 97.81 246 LYS A O 1
ATOM 1881 N N . ILE A 1 247 ? -24.349 -0.636 24.967 1.00 97.88 247 ILE A N 1
ATOM 1882 C CA . ILE A 1 247 ? -24.169 0.476 25.918 1.00 97.88 247 ILE A CA 1
ATOM 1883 C C . ILE A 1 247 ? -23.763 1.743 25.163 1.00 97.88 247 ILE A C 1
ATOM 1885 O O . ILE A 1 247 ? -24.372 2.795 25.356 1.00 97.88 247 ILE A O 1
ATOM 1889 N N . TYR A 1 248 ? -22.785 1.628 24.264 1.00 96.94 248 TYR A N 1
ATOM 1890 C CA . TYR A 1 248 ? -22.348 2.724 23.408 1.00 96.94 248 TYR A CA 1
ATOM 1891 C C . TYR A 1 248 ? -23.497 3.291 22.570 1.00 96.94 248 TYR A C 1
ATOM 1893 O O . TYR A 1 248 ? -23.781 4.487 22.627 1.00 96.94 248 TYR A O 1
ATOM 1901 N N . GLN A 1 249 ? -24.196 2.422 21.837 1.00 98.25 249 GLN A N 1
ATOM 1902 C CA . GLN A 1 249 ? -25.313 2.795 20.973 1.00 98.25 249 GLN A CA 1
ATOM 1903 C C . GLN A 1 249 ? -26.413 3.505 21.762 1.00 98.25 249 GLN A C 1
ATOM 1905 O O . GLN A 1 249 ? -26.879 4.566 21.351 1.00 98.25 249 GLN A O 1
ATOM 1910 N N . SER A 1 250 ? -26.756 2.979 22.941 1.00 98.00 250 SER A N 1
ATOM 1911 C CA . SER A 1 250 ? -27.747 3.586 23.833 1.00 98.00 250 SER A CA 1
ATOM 1912 C C . SER A 1 250 ? -27.304 4.967 24.322 1.00 98.00 250 SER A C 1
ATOM 1914 O O . SER A 1 250 ? -28.098 5.906 24.316 1.00 98.00 250 SER A O 1
ATOM 1916 N N . LYS A 1 251 ? -26.031 5.117 24.717 1.00 97.69 251 LYS A N 1
ATOM 1917 C CA . LYS A 1 251 ? -25.472 6.385 25.217 1.00 97.69 251 LYS A CA 1
ATOM 1918 C C . LYS A 1 251 ? -25.483 7.484 24.156 1.00 97.69 251 LYS A C 1
ATOM 1920 O O . LYS A 1 251 ? -25.644 8.654 24.499 1.00 97.69 251 LYS A O 1
ATOM 1925 N N . PHE A 1 252 ? -25.311 7.117 22.889 1.00 96.69 252 PHE A N 1
ATOM 1926 C CA . PHE A 1 252 ? -25.142 8.066 21.789 1.00 96.69 252 PHE A CA 1
ATOM 1927 C C . PHE A 1 252 ? -26.314 8.109 20.803 1.00 96.69 252 PHE A C 1
ATOM 1929 O O . PHE A 1 252 ? -26.212 8.748 19.760 1.00 96.69 252 PHE A O 1
ATOM 1936 N N . GLY A 1 253 ? -27.454 7.505 21.157 1.00 96.62 253 GLY A N 1
ATOM 1937 C CA . GLY A 1 253 ? -28.696 7.619 20.387 1.00 96.62 253 GLY A CA 1
ATOM 1938 C C . GLY A 1 253 ? -28.654 6.909 19.032 1.00 96.62 253 GLY A C 1
ATOM 1939 O O . GLY A 1 253 ? -29.277 7.370 18.076 1.00 96.62 253 GLY A O 1
ATOM 1940 N N . LEU A 1 254 ? -27.905 5.812 18.941 1.00 96.00 254 LEU A N 1
ATOM 1941 C CA . LEU A 1 254 ? -27.830 4.949 17.765 1.00 96.00 254 LEU A CA 1
ATOM 1942 C C . LEU A 1 254 ? -28.821 3.781 17.888 1.00 96.00 254 LEU A C 1
ATOM 1944 O O . LEU A 1 254 ? -29.385 3.529 18.952 1.00 96.00 254 LEU A O 1
ATOM 1948 N N . GLU A 1 255 ? -29.025 3.051 16.792 1.00 95.38 255 GLU A N 1
ATOM 1949 C CA . GLU A 1 255 ? -29.770 1.788 16.816 1.00 95.38 255 GLU A CA 1
ATOM 1950 C C . GLU A 1 255 ? -29.077 0.787 17.753 1.00 95.38 255 GLU A C 1
ATOM 1952 O O . GLU A 1 255 ? -27.870 0.587 17.650 1.00 95.38 255 GLU A O 1
ATOM 1957 N N . VAL A 1 256 ? -29.823 0.205 18.699 1.00 97.75 256 VAL A N 1
ATOM 1958 C CA . VAL A 1 256 ? -29.278 -0.648 19.771 1.00 97.75 256 VAL A CA 1
ATOM 1959 C C . VAL A 1 256 ? -29.408 -2.122 19.391 1.00 97.75 256 VAL A C 1
ATOM 1961 O O . VAL A 1 256 ? -30.241 -2.858 19.920 1.00 97.75 256 VAL A O 1
ATOM 1964 N N . ASP A 1 257 ? -28.583 -2.561 18.452 1.00 92.69 257 ASP A N 1
ATOM 1965 C CA . ASP A 1 257 ? -28.547 -3.940 17.952 1.00 92.69 257 ASP A CA 1
ATOM 1966 C C . ASP A 1 257 ? -27.347 -4.739 18.500 1.00 92.69 257 ASP A C 1
ATOM 1968 O O . ASP A 1 257 ? -27.376 -5.972 18.535 1.00 92.69 257 ASP A O 1
ATOM 1972 N N . GLY A 1 258 ? -26.334 -4.060 19.049 1.00 88.94 258 GLY A N 1
ATOM 1973 C CA . GLY A 1 258 ? -25.064 -4.656 19.469 1.00 88.94 258 GLY A CA 1
ATOM 1974 C C . GLY A 1 258 ? -24.132 -5.008 18.319 1.00 88.94 258 GLY A C 1
ATOM 1975 O O . GLY A 1 258 ? -23.068 -5.578 18.563 1.00 88.94 258 GLY A O 1
ATOM 1976 N N . ASP A 1 259 ? -24.505 -4.659 17.088 1.00 85.00 259 ASP A N 1
ATOM 1977 C CA . ASP A 1 259 ? -23.630 -4.708 15.935 1.00 85.00 259 ASP A CA 1
ATOM 1978 C C . ASP A 1 259 ? -23.014 -3.320 15.728 1.00 85.00 259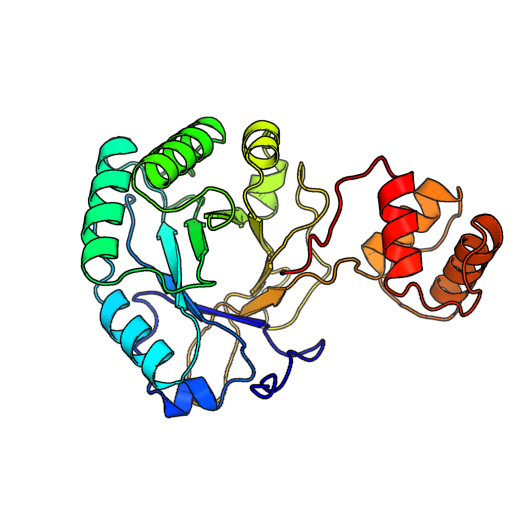 ASP A C 1
ATOM 1980 O O . ASP A 1 259 ? -23.706 -2.340 15.451 1.00 85.00 259 ASP A O 1
ATOM 1984 N N . PRO A 1 260 ? -21.690 -3.180 15.842 1.00 76.25 260 PRO A N 1
ATOM 1985 C CA . PRO A 1 260 ? -21.040 -1.891 15.744 1.00 76.25 260 PRO A CA 1
ATOM 1986 C C . PRO A 1 260 ? -21.055 -1.324 14.324 1.00 76.25 260 PRO A C 1
ATOM 1988 O O . PRO A 1 260 ? -20.234 -0.464 14.116 1.00 76.25 260 PRO A O 1
ATOM 1991 N N . GLY A 1 261 ? -21.897 -1.753 13.370 1.00 72.88 261 GLY A N 1
ATOM 1992 C CA . GLY A 1 261 ? -21.872 -1.400 11.938 1.00 72.88 261 GLY A CA 1
ATOM 1993 C C . GLY A 1 261 ? -21.656 0.087 11.589 1.00 72.88 261 GLY A C 1
ATOM 1994 O O . GLY A 1 261 ? -21.607 0.961 12.445 1.00 72.88 261 GLY A O 1
ATOM 1995 N N . THR A 1 262 ? -21.535 0.423 10.301 1.00 71.62 262 THR A N 1
ATOM 1996 C CA . THR A 1 262 ? -20.960 1.697 9.796 1.00 71.62 262 THR A CA 1
ATOM 1997 C C . THR A 1 262 ? -21.328 2.975 10.573 1.00 71.62 262 THR A C 1
ATOM 1999 O O . THR A 1 262 ? -20.456 3.809 10.820 1.00 71.62 262 THR A O 1
ATOM 2002 N N . LYS A 1 263 ? -22.595 3.153 10.975 1.00 75.69 263 LYS A N 1
ATOM 2003 C CA . LYS A 1 263 ? -23.037 4.320 11.761 1.00 75.69 263 LYS A CA 1
ATOM 2004 C C . LYS A 1 263 ? -22.370 4.395 13.140 1.00 75.69 263 LYS A C 1
ATOM 2006 O O . LYS A 1 263 ? -21.873 5.458 13.503 1.00 75.69 263 LYS A O 1
ATOM 2011 N N . THR A 1 264 ? -22.325 3.284 13.873 1.00 85.75 264 THR A N 1
ATOM 2012 C CA . THR A 1 264 ? -21.699 3.199 15.200 1.00 85.75 264 THR A CA 1
ATOM 2013 C C . THR A 1 264 ? -20.198 3.436 15.107 1.00 85.75 264 THR A C 1
ATOM 2015 O O . THR A 1 264 ? -19.665 4.258 15.846 1.00 85.75 264 THR A O 1
ATOM 2018 N N . LEU A 1 265 ? -19.538 2.801 14.134 1.00 77.25 265 LEU A N 1
ATOM 2019 C CA . LEU A 1 265 ? -18.120 3.021 13.831 1.00 77.25 265 LEU A CA 1
ATOM 2020 C C . LEU A 1 265 ? -17.797 4.492 13.550 1.00 77.25 265 LEU A C 1
ATOM 2022 O O . LEU A 1 265 ? -16.820 5.020 14.069 1.00 77.25 265 LEU A O 1
ATOM 2026 N N . THR A 1 266 ? -18.626 5.166 12.750 1.00 72.50 266 THR A N 1
ATOM 2027 C CA . THR A 1 266 ? -18.405 6.569 12.369 1.00 72.50 266 THR A CA 1
ATOM 2028 C C . THR A 1 266 ? -18.541 7.512 13.566 1.00 72.50 266 THR A C 1
ATOM 2030 O O . THR A 1 266 ? -17.697 8.389 13.750 1.00 72.50 266 THR A O 1
ATOM 2033 N N . ASP A 1 267 ? -19.579 7.336 14.389 1.00 86.88 267 ASP A N 1
ATOM 2034 C CA . ASP A 1 267 ? -19.775 8.137 15.605 1.00 86.88 267 ASP A CA 1
ATOM 2035 C C . ASP A 1 267 ? -18.631 7.902 16.608 1.00 86.88 267 ASP A C 1
ATOM 2037 O O . ASP A 1 267 ? -18.075 8.861 17.146 1.00 86.88 267 ASP A O 1
ATOM 2041 N N . LEU A 1 268 ? -18.193 6.648 16.776 1.00 79.06 268 LEU A N 1
A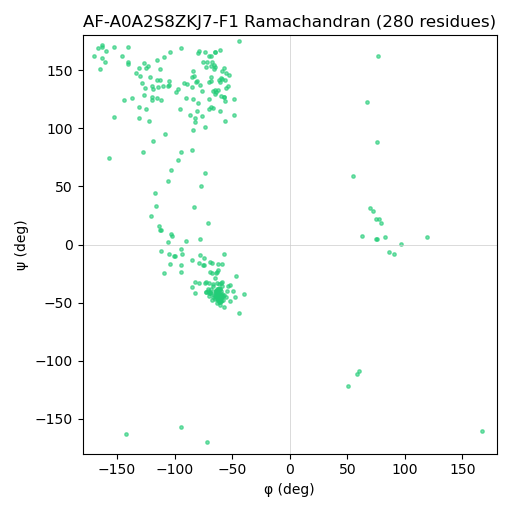TOM 2042 C CA . LEU A 1 268 ? -17.062 6.296 17.640 1.00 79.06 268 LEU A CA 1
ATOM 2043 C C . LEU A 1 268 ? -15.758 6.952 17.173 1.00 79.06 268 LEU A C 1
ATOM 2045 O O . LEU A 1 268 ? -15.052 7.546 17.990 1.00 79.06 268 LEU A O 1
ATOM 2049 N N . THR A 1 269 ? -15.480 6.962 15.865 1.00 70.94 269 THR A N 1
ATOM 2050 C CA . THR A 1 269 ? -14.323 7.674 15.295 1.00 70.94 269 THR A CA 1
ATOM 2051 C C . THR A 1 269 ? -14.382 9.180 15.577 1.00 70.94 269 THR A C 1
ATOM 2053 O O . THR A 1 269 ? -13.366 9.783 15.924 1.00 70.94 269 THR A O 1
ATOM 2056 N N . GLN A 1 270 ? -15.553 9.812 15.443 1.00 74.06 270 GLN A N 1
ATOM 2057 C CA . GLN A 1 270 ? -15.703 11.253 15.688 1.00 74.06 270 GLN A CA 1
ATOM 2058 C C . GLN A 1 270 ? -15.424 11.619 17.150 1.00 74.06 270 GLN A C 1
ATOM 2060 O O . GLN A 1 270 ? -14.763 12.622 17.421 1.00 74.06 270 GLN A O 1
ATOM 2065 N N . ARG A 1 271 ? -15.883 10.796 18.099 1.00 82.44 271 ARG A N 1
ATOM 2066 C CA . ARG A 1 271 ? -15.703 11.044 19.541 1.00 82.44 271 ARG A CA 1
ATOM 2067 C C . ARG A 1 271 ? -14.270 10.899 20.020 1.00 82.44 271 ARG A C 1
ATOM 2069 O O . ARG A 1 271 ? -13.904 11.518 21.013 1.00 82.44 271 ARG A O 1
ATOM 2076 N N . LEU A 1 272 ? -13.463 10.134 19.300 1.00 73.94 272 LEU A N 1
ATOM 2077 C CA . LEU A 1 272 ? -12.029 10.016 19.544 1.00 73.94 272 LEU A CA 1
ATOM 2078 C C . LEU A 1 272 ? -11.222 11.212 19.009 1.00 73.94 272 LEU A C 1
ATOM 2080 O O . LEU A 1 272 ? -9.999 11.200 19.086 1.00 73.94 272 LEU A O 1
ATOM 2084 N N . GLY A 1 273 ? -11.882 12.250 18.481 1.00 56.78 273 GLY A N 1
ATOM 2085 C CA . GLY A 1 273 ? -11.225 13.453 17.963 1.00 56.78 273 GLY A CA 1
ATOM 2086 C C . GLY A 1 273 ? -11.006 13.457 16.450 1.00 56.78 273 GLY A C 1
ATOM 2087 O O . GLY A 1 273 ? -10.522 14.455 15.934 1.00 56.78 273 GLY A O 1
ATOM 2088 N N . GLY A 1 274 ? -11.428 12.398 15.746 1.00 46.31 274 GLY A N 1
ATOM 2089 C CA . GLY A 1 274 ? -11.586 12.341 14.293 1.00 46.31 274 GLY A CA 1
ATOM 2090 C C . GLY A 1 274 ? -10.312 12.422 13.439 1.00 46.31 274 GLY A C 1
ATOM 2091 O O . GLY A 1 274 ? -9.654 13.450 13.360 1.00 46.31 274 GLY A O 1
ATOM 2092 N N . ILE A 1 275 ? -10.106 11.394 12.612 1.00 38.47 275 ILE A N 1
ATOM 2093 C CA . ILE A 1 275 ? -9.865 11.570 11.171 1.00 38.47 275 ILE A CA 1
ATOM 2094 C C . ILE A 1 275 ? -10.904 10.679 10.463 1.00 38.47 275 ILE A C 1
ATOM 2096 O O . ILE A 1 275 ? -11.046 9.515 10.843 1.00 38.47 275 ILE A O 1
ATOM 2100 N N . PRO A 1 276 ? -11.682 11.185 9.487 1.00 39.53 276 PRO A N 1
ATOM 2101 C CA . PRO A 1 276 ? -12.718 10.400 8.821 1.00 39.53 276 PRO A CA 1
ATOM 2102 C C . PRO A 1 276 ? -12.117 9.243 8.023 1.00 39.53 276 PRO A C 1
ATOM 2104 O O . PRO A 1 276 ? -11.266 9.458 7.163 1.00 39.53 276 PRO A O 1
ATOM 2107 N N . ILE A 1 277 ? -12.646 8.042 8.232 1.00 39.22 277 ILE A N 1
ATOM 2108 C CA . ILE A 1 277 ? -12.489 6.911 7.321 1.00 39.22 277 ILE A CA 1
ATOM 2109 C C . ILE A 1 277 ? -13.764 6.833 6.467 1.00 39.22 277 ILE A C 1
ATOM 2111 O O . ILE A 1 277 ? -14.868 6.908 6.996 1.00 39.22 277 ILE A O 1
ATOM 2115 N N . TYR A 1 278 ? -13.583 6.723 5.147 1.00 33.88 278 TYR A N 1
ATOM 2116 C CA . TYR A 1 278 ? -14.547 6.919 4.046 1.00 33.88 278 TYR A CA 1
ATOM 2117 C C . TYR A 1 278 ? -14.908 8.372 3.681 1.00 33.88 278 TYR A C 1
ATOM 2119 O O . TYR A 1 278 ? -15.971 8.891 4.011 1.00 33.88 278 TYR A O 1
ATOM 2127 N N . LYS A 1 279 ? -14.117 8.961 2.773 1.00 29.45 279 LYS A N 1
ATOM 2128 C CA . LYS A 1 279 ? -14.737 9.545 1.574 1.00 29.45 279 LYS A CA 1
ATOM 2129 C C . LYS A 1 279 ? -14.923 8.414 0.573 1.00 29.45 279 LYS A C 1
ATOM 2131 O O . LYS A 1 279 ? -13.977 8.007 -0.098 1.00 29.45 279 LYS A O 1
ATOM 2136 N N . GLY A 1 280 ? -16.142 7.882 0.536 1.00 26.98 280 GLY A N 1
ATOM 2137 C CA . GLY A 1 280 ? -16.591 7.045 -0.563 1.00 26.98 280 GLY A CA 1
ATOM 2138 C C . GLY A 1 280 ? -16.373 7.762 -1.892 1.00 26.98 280 GLY A C 1
ATOM 2139 O O . GLY A 1 280 ? -16.458 8.989 -1.982 1.00 26.98 280 GLY A O 1
ATOM 2140 N N . ALA A 1 281 ? -16.049 6.960 -2.896 1.00 25.91 281 ALA A N 1
ATOM 2141 C CA . ALA A 1 281 ? -16.079 7.350 -4.286 1.00 25.91 281 ALA A CA 1
ATOM 2142 C C . ALA A 1 281 ? -17.415 8.036 -4.622 1.00 25.91 281 ALA A C 1
ATOM 2144 O O . ALA A 1 281 ? -18.488 7.474 -4.400 1.00 25.91 281 ALA A O 1
ATOM 2145 N N . VAL A 1 282 ? -17.307 9.244 -5.166 1.00 29.28 282 VAL A N 1
ATOM 2146 C CA . VAL A 1 282 ? -18.149 9.732 -6.261 1.00 29.28 282 VAL A CA 1
ATOM 2147 C C . VAL A 1 282 ? -17.251 9.878 -7.474 1.00 29.28 282 VAL A C 1
ATOM 2149 O O . VAL A 1 282 ? -16.086 10.308 -7.281 1.00 29.28 282 VAL A O 1
#

pLDDT: mean 85.63, std 17.06, range [25.91, 98.69]

Sequence (282 aa):
MTPEGPGSTPENPAFVDISHWQPAFTADVLRSWPIGRIVVKLGGGNNGIYESDTHRAQVAAAYAAGLPADRYWFNGDDGGNIPMQVSAIRSYLTVTPLATGERFWWDVEDEGSTPHWTPAEVVQAAQLLAAVGVPLKRQGVYLSAAVSRAVDWSPVVTLGLAVWVADYGINDGTRSSVPLVGHWPTADLWQYTSVGRMPGYDGDLDLNVRTPLWTVHALQQSLNQVLGEHLVVDGDKGADTARVVKIYQSKFGLEVDGDPGTKTLTDLTQRLGGIPIYKGAV

Mean predicted aligned error: 9.96 Å

Foldseek 3Di:
DDDDPQDDDPFFFQEFEDALVDAQDALVQVLQGNYQAYEYEQAEPAPHGDGGPRRVSNCVRCVVNVHFYAYEYEYWPNPLDLLVNLVSVLVSCVVVPRDPPHAYEYEFQDDDPTHGDDLVSVLVNLVSNCVSPQNQCRYAYEEELCVLAPDDNVSVVVSVHAYEYEDQPVQPQGADPAGDRHPDPHHQKYQHHQQHDGPPDDGTIRGMHGPDLDFLLRLQVLLCVQVVDDRDSPRDLDPSQLVSLLVQCVVVVHDRPSPCPDVNSQVSQVSVVDDDDDPDDD

Solvent-accessible surface area (backbone atoms only — not comparable to full-atom values): 15707 Å² total; per-residue (Å²): 138,80,80,81,67,80,70,60,50,101,83,46,41,32,27,42,53,49,42,76,91,45,79,61,57,53,31,67,48,57,58,70,44,62,47,74,33,38,35,33,32,46,24,33,23,62,78,47,81,49,68,39,91,37,30,68,55,35,46,52,21,32,52,70,40,72,31,53,52,26,35,29,35,39,45,37,60,58,78,64,51,55,71,58,53,44,52,50,52,52,56,53,38,69,79,60,61,75,54,94,92,38,41,42,31,43,32,39,48,70,54,96,89,34,63,44,66,50,52,67,53,50,45,50,44,48,52,53,39,29,75,73,71,50,49,45,84,39,31,27,39,30,33,38,33,65,64,37,55,70,56,84,41,56,71,40,56,71,63,52,42,44,40,33,30,37,53,33,79,90,44,78,46,51,79,70,79,85,67,68,35,56,72,42,97,58,48,54,26,32,34,26,14,64,52,18,77,53,84,93,52,98,56,70,33,35,32,22,33,62,49,63,100,62,48,48,38,57,45,32,51,48,48,21,70,77,69,71,52,86,62,79,68,76,49,60,81,46,74,68,49,24,50,52,36,28,52,50,19,59,76,70,76,46,82,69,77,31,67,61,53,74,69,53,47,51,53,54,42,50,75,75,68,52,77,88,83,78,83,70,90,127